Protein AF-A0A847M7N3-F1 (afdb_monomer_lite)

Radius of gyration: 21.48 Å; chains: 1; bounding box: 74×36×75 Å

Structure (mmCIF, N/CA/C/O backbone):
data_AF-A0A847M7N3-F1
#
_entry.id   AF-A0A847M7N3-F1
#
loop_
_atom_site.group_PDB
_atom_site.id
_atom_site.type_symbol
_atom_site.label_atom_id
_atom_site.label_alt_id
_atom_site.label_comp_id
_atom_site.label_asym_id
_atom_site.label_entity_id
_atom_site.label_seq_id
_atom_site.pdbx_PDB_ins_code
_atom_site.Cartn_x
_atom_site.Cartn_y
_atom_site.Cartn_z
_atom_site.occupancy
_atom_site.B_iso_or_equiv
_atom_site.auth_seq_id
_atom_site.auth_comp_id
_atom_site.auth_asym_id
_atom_site.auth_atom_id
_atom_site.pdbx_PDB_model_num
ATOM 1 N N . MET A 1 1 ? -48.901 10.930 47.851 1.00 34.31 1 MET A N 1
ATOM 2 C CA . MET A 1 1 ? -48.046 10.288 48.868 1.00 34.31 1 MET A CA 1
ATOM 3 C C . MET A 1 1 ? -47.056 9.412 48.116 1.00 34.31 1 MET A C 1
ATOM 5 O O . MET A 1 1 ? -47.512 8.445 47.533 1.00 34.31 1 MET A O 1
ATOM 9 N N . VAL A 1 2 ? -45.773 9.816 48.125 1.00 38.03 2 VAL A N 1
ATOM 10 C CA . VAL A 1 2 ? -44.546 9.022 47.849 1.00 38.03 2 VAL A CA 1
ATOM 11 C C . VAL A 1 2 ? -44.380 8.447 46.422 1.00 38.03 2 VAL A C 1
ATOM 13 O O . VAL A 1 2 ? -45.293 7.821 45.914 1.00 38.03 2 VAL A O 1
ATOM 16 N N . ASP A 1 3 ? -43.246 8.492 45.718 1.00 33.06 3 ASP A N 1
ATOM 17 C CA . ASP A 1 3 ? -42.001 9.283 45.706 1.00 33.06 3 ASP A CA 1
ATOM 18 C C . ASP A 1 3 ? -41.210 8.840 44.441 1.00 33.06 3 ASP A C 1
ATOM 20 O O . ASP A 1 3 ? -41.399 7.728 43.951 1.00 33.06 3 ASP A O 1
ATOM 24 N N . LYS A 1 4 ? -40.304 9.711 43.980 1.00 37.19 4 LYS A N 1
ATOM 25 C CA . LYS A 1 4 ? -39.029 9.455 43.271 1.00 37.19 4 LYS A CA 1
ATOM 26 C C . LYS A 1 4 ? -38.929 8.668 41.950 1.00 37.19 4 LYS A C 1
ATOM 28 O O . LYS A 1 4 ? -38.946 7.447 41.891 1.00 37.19 4 LYS A O 1
ATOM 33 N N . THR A 1 5 ? -38.565 9.438 40.919 1.00 44.78 5 THR A N 1
ATOM 34 C CA . THR A 1 5 ? -37.338 9.310 40.098 1.00 44.78 5 THR A CA 1
ATOM 35 C C . THR A 1 5 ? -36.685 7.926 39.947 1.00 44.78 5 THR A C 1
ATOM 37 O O . THR A 1 5 ? -36.026 7.438 40.863 1.00 44.78 5 THR A O 1
ATOM 40 N N . ALA A 1 6 ? -36.648 7.433 38.711 1.00 40.88 6 ALA A N 1
ATOM 41 C CA . ALA A 1 6 ? -35.512 6.665 38.208 1.00 40.88 6 ALA A CA 1
ATOM 42 C C . ALA A 1 6 ? -35.341 6.946 36.710 1.00 40.88 6 ALA A C 1
ATOM 44 O O . ALA A 1 6 ? -35.925 6.281 35.856 1.00 40.88 6 ALA A O 1
ATOM 45 N N . GLY A 1 7 ? -34.534 7.964 36.399 1.00 43.62 7 GLY A N 1
ATOM 46 C CA . GLY A 1 7 ? -33.863 8.018 35.109 1.00 43.62 7 GLY A CA 1
ATOM 47 C C . GLY A 1 7 ? -33.001 6.768 34.979 1.00 43.62 7 GLY A C 1
ATOM 48 O O . GLY A 1 7 ? -32.170 6.491 35.841 1.00 43.62 7 GLY A O 1
ATOM 49 N N . THR A 1 8 ? -33.220 5.992 33.925 1.00 38.50 8 THR A N 1
ATOM 50 C CA . THR A 1 8 ? -32.304 4.923 33.538 1.00 38.50 8 THR A CA 1
ATOM 51 C C . THR A 1 8 ? -31.574 5.391 32.294 1.00 38.50 8 THR A C 1
ATOM 53 O O . THR A 1 8 ? -32.075 5.342 31.178 1.00 38.50 8 THR A O 1
ATOM 56 N N . ASN A 1 9 ? -30.392 5.941 32.564 1.00 37.47 9 ASN A N 1
ATOM 57 C CA . ASN A 1 9 ? -29.335 6.281 31.626 1.00 37.47 9 ASN A CA 1
ATOM 58 C C . ASN A 1 9 ? -29.220 5.248 30.491 1.00 37.47 9 ASN A C 1
ATOM 60 O O . ASN A 1 9 ? -28.600 4.201 30.661 1.00 37.47 9 ASN A O 1
ATOM 64 N N . THR A 1 10 ? -29.752 5.565 29.312 1.00 37.84 10 THR A N 1
ATOM 65 C CA . THR A 1 10 ? -29.332 4.943 28.043 1.00 37.84 10 THR A CA 1
ATOM 66 C C . THR A 1 10 ? -28.094 5.618 27.444 1.00 37.84 10 THR A C 1
ATOM 68 O O . THR A 1 10 ? -27.644 5.224 26.373 1.00 37.84 10 THR A O 1
ATOM 71 N N . ASP A 1 11 ? -27.492 6.563 28.167 1.00 37.34 11 ASP A N 1
ATOM 72 C CA . ASP A 1 11 ? -26.175 7.129 27.890 1.00 37.34 11 ASP A CA 1
ATOM 73 C C . ASP A 1 11 ? -25.176 6.585 28.917 1.00 37.34 11 ASP A C 1
ATOM 75 O O . ASP A 1 11 ? -25.216 6.991 30.076 1.00 37.34 11 ASP A O 1
ATOM 79 N N . SER A 1 12 ? -24.314 5.634 28.531 1.00 36.91 12 SER A N 1
ATOM 80 C CA . SER A 1 12 ? -22.939 5.466 29.078 1.00 36.91 12 SER A CA 1
ATOM 81 C C . SER A 1 12 ? -22.272 4.115 28.799 1.00 36.91 12 SER A C 1
ATOM 83 O O . SER A 1 12 ? -21.083 3.994 29.063 1.00 36.91 12 SER A O 1
ATOM 85 N N . ASN A 1 13 ? -22.914 3.138 28.150 1.00 34.50 13 ASN A N 1
ATOM 86 C CA . ASN A 1 13 ? -22.189 1.944 27.671 1.00 34.50 13 ASN A CA 1
ATOM 87 C C . ASN A 1 13 ? -21.449 2.183 26.338 1.00 34.50 13 ASN A C 1
ATOM 89 O O . ASN A 1 13 ? -21.221 1.269 25.544 1.00 34.50 13 ASN A O 1
ATOM 93 N N . LEU A 1 14 ? -20.997 3.422 26.114 1.00 41.78 14 LEU A N 1
ATOM 94 C CA . LEU A 1 14 ? -19.726 3.655 25.444 1.00 41.78 14 LEU A CA 1
ATOM 95 C C . LEU A 1 14 ? -18.644 3.174 26.414 1.00 41.78 14 LEU A C 1
ATOM 97 O O . LEU A 1 14 ? -17.959 3.981 27.035 1.00 41.78 14 LEU A O 1
ATOM 101 N N . GLU A 1 15 ? -18.481 1.854 26.541 1.00 40.44 15 GLU A N 1
ATOM 102 C CA . GLU A 1 15 ? -17.188 1.313 26.932 1.00 40.44 15 GLU A CA 1
ATOM 103 C C . GLU A 1 15 ? -16.202 1.829 25.881 1.00 40.44 15 GLU A C 1
ATOM 105 O O . GLU A 1 15 ? -16.046 1.288 24.777 1.00 40.44 15 GLU A O 1
ATOM 110 N N . SER A 1 16 ? -15.585 2.965 26.198 1.00 42.28 16 SER A N 1
ATOM 111 C CA . SER A 1 16 ? -14.316 3.355 25.642 1.00 42.28 16 SER A CA 1
ATOM 112 C C . SER A 1 16 ? -13.402 2.191 25.982 1.00 42.28 16 SER A C 1
ATOM 114 O O . SER A 1 16 ? -12.940 2.032 27.106 1.00 42.28 16 SER A O 1
ATOM 116 N N . VAL A 1 17 ? -13.222 1.285 25.022 1.00 51.31 17 VAL A N 1
ATOM 117 C CA . VAL A 1 17 ? -12.155 0.296 25.099 1.00 51.31 17 VAL A CA 1
ATOM 118 C C . VAL A 1 17 ? -10.890 1.130 25.247 1.00 51.31 17 VAL A C 1
ATOM 120 O O . VAL A 1 17 ? -10.447 1.765 24.288 1.00 51.31 17 VAL A O 1
ATOM 123 N N . VAL A 1 18 ? -10.399 1.235 26.482 1.00 51.09 18 VAL A N 1
ATOM 124 C CA . VAL A 1 18 ? -9.189 1.969 26.817 1.00 51.09 18 VAL A CA 1
ATOM 125 C C . VAL A 1 18 ? -8.095 1.303 26.005 1.00 51.09 18 VAL A C 1
ATOM 127 O O . VAL A 1 18 ? -7.754 0.145 26.251 1.00 51.09 18 VAL A O 1
ATOM 130 N N . ARG A 1 19 ? -7.594 2.002 24.980 1.00 58.22 19 ARG A N 1
ATOM 131 C CA . ARG A 1 19 ? -6.429 1.530 24.239 1.00 58.22 19 ARG A CA 1
ATOM 132 C C . ARG A 1 19 ? -5.304 1.399 25.246 1.00 58.22 19 ARG A C 1
ATOM 134 O O . ARG A 1 19 ? -4.863 2.387 25.830 1.00 58.22 19 ARG A O 1
ATOM 141 N N . THR A 1 20 ? -4.852 0.176 25.461 1.00 67.12 20 THR A N 1
ATOM 142 C CA . THR A 1 20 ? -3.638 -0.057 26.225 1.00 67.12 20 THR A CA 1
ATOM 143 C C . THR A 1 20 ? -2.461 0.621 25.508 1.00 67.12 20 THR A C 1
ATOM 145 O O . THR A 1 20 ? -2.460 0.749 24.275 1.00 67.12 20 THR A O 1
ATOM 148 N N . PRO A 1 21 ? -1.422 1.053 26.238 1.00 70.62 21 PRO A N 1
ATOM 149 C CA . PRO A 1 21 ? -0.211 1.592 25.617 1.00 70.62 21 PRO A CA 1
ATOM 150 C C . PRO A 1 21 ? 0.394 0.610 24.598 1.00 70.62 21 PRO A C 1
ATOM 152 O O . PRO A 1 21 ? 0.902 1.027 23.559 1.00 70.62 21 PRO A O 1
ATOM 155 N N . THR A 1 22 ? 0.237 -0.698 24.828 1.00 78.38 22 THR A N 1
ATOM 156 C CA . THR A 1 22 ? 0.664 -1.763 23.913 1.00 78.38 22 THR A CA 1
ATOM 157 C C . THR A 1 22 ? -0.112 -1.764 22.593 1.00 78.38 22 THR A C 1
ATOM 159 O O . THR A 1 22 ? 0.502 -1.742 21.532 1.00 78.38 22 THR A O 1
ATOM 162 N N . THR A 1 23 ? -1.447 -1.707 22.609 1.00 76.88 23 THR A N 1
ATOM 163 C CA . THR A 1 23 ? -2.256 -1.680 21.368 1.00 76.88 23 THR A CA 1
ATOM 164 C C . THR A 1 23 ? -2.028 -0.412 20.545 1.00 76.88 23 THR A C 1
ATOM 166 O O . THR A 1 23 ? -2.077 -0.452 19.316 1.00 76.88 23 THR A O 1
ATOM 169 N N . THR A 1 24 ? -1.714 0.704 21.204 1.00 80.56 24 THR A N 1
ATOM 170 C CA . THR A 1 24 ? -1.348 1.958 20.529 1.00 80.56 24 THR A CA 1
ATOM 171 C C . THR A 1 24 ? 0.009 1.846 19.838 1.00 80.56 24 THR A C 1
ATOM 173 O O . THR A 1 24 ? 0.122 2.213 18.671 1.00 80.56 24 THR A O 1
ATOM 176 N N . LEU A 1 25 ? 1.016 1.280 20.511 1.00 83.31 25 LEU A N 1
ATOM 177 C CA . LEU A 1 25 ? 2.334 1.033 19.922 1.00 83.31 25 LEU A CA 1
ATOM 178 C C . LEU A 1 25 ? 2.247 0.119 18.689 1.00 83.31 25 LEU A C 1
ATOM 180 O O . LEU A 1 25 ? 2.870 0.386 17.666 1.00 83.31 25 LEU A O 1
ATOM 184 N N . LEU A 1 26 ? 1.429 -0.931 18.759 1.00 85.50 26 LEU A N 1
ATOM 185 C CA . LEU A 1 26 ? 1.237 -1.875 17.655 1.00 85.50 26 LEU A CA 1
ATOM 186 C C . LEU A 1 26 ? 0.499 -1.241 16.464 1.00 85.50 26 LEU A C 1
ATOM 188 O O . LEU A 1 26 ? 0.849 -1.497 15.312 1.00 85.50 26 LEU A O 1
ATOM 192 N N . ALA A 1 27 ? -0.466 -0.354 16.725 1.00 85.06 27 ALA A N 1
ATOM 193 C CA . ALA A 1 27 ? -1.102 0.448 15.682 1.00 85.06 27 ALA A CA 1
ATOM 194 C C . ALA A 1 27 ? -0.108 1.413 15.012 1.00 85.06 27 ALA A C 1
ATOM 196 O O . ALA A 1 27 ? -0.131 1.569 13.793 1.00 85.06 27 ALA A O 1
ATOM 197 N N . ILE A 1 28 ? 0.792 2.027 15.790 1.00 88.69 28 ILE A N 1
ATOM 198 C CA . ILE A 1 28 ? 1.873 2.866 15.254 1.00 88.69 28 ILE A CA 1
ATOM 199 C C . ILE A 1 28 ? 2.789 2.034 14.357 1.00 88.69 28 ILE A C 1
ATOM 201 O O . ILE A 1 28 ? 3.093 2.468 13.251 1.00 88.69 28 ILE A O 1
ATOM 205 N N . LEU A 1 29 ? 3.175 0.827 14.784 1.00 89.94 29 LEU A N 1
ATOM 206 C CA . LEU A 1 29 ? 4.010 -0.066 13.979 1.00 89.94 29 LEU A CA 1
ATOM 207 C C . LEU A 1 29 ? 3.352 -0.387 12.630 1.00 89.94 29 LEU A C 1
ATOM 209 O O . LEU A 1 29 ? 3.992 -0.273 11.588 1.00 89.94 29 LEU A O 1
ATOM 213 N N . PHE A 1 30 ? 2.051 -0.693 12.637 1.00 91.88 30 PHE A N 1
ATOM 214 C CA . PHE A 1 30 ? 1.280 -0.879 11.409 1.00 91.88 30 PHE A CA 1
ATOM 215 C C . PHE A 1 30 ? 1.326 0.357 10.497 1.00 91.88 30 PHE A C 1
ATOM 217 O O . PHE A 1 30 ? 1.625 0.241 9.308 1.00 91.88 30 PHE A O 1
ATOM 224 N N . HIS A 1 31 ? 1.082 1.547 11.051 1.00 93.62 31 HIS A N 1
ATOM 225 C CA . HIS A 1 31 ? 1.121 2.795 10.292 1.00 93.62 31 HIS A CA 1
ATOM 226 C C . HIS A 1 31 ? 2.504 3.104 9.718 1.00 93.62 31 HIS A C 1
ATOM 228 O O . HIS A 1 31 ? 2.588 3.530 8.571 1.00 93.62 31 HIS A O 1
ATOM 234 N N . LEU A 1 32 ? 3.578 2.860 10.471 1.00 93.12 32 LEU A N 1
ATOM 235 C CA . LEU A 1 32 ? 4.948 3.037 9.987 1.00 93.12 32 LEU A CA 1
ATOM 236 C C . LEU A 1 32 ? 5.234 2.136 8.783 1.00 93.12 32 LEU A C 1
ATOM 238 O O . LEU A 1 32 ? 5.777 2.606 7.785 1.00 93.12 32 LEU A O 1
ATOM 242 N N . GLY A 1 33 ? 4.809 0.873 8.844 1.00 91.69 33 GLY A N 1
ATOM 243 C CA . GLY A 1 33 ? 4.947 -0.053 7.723 1.00 91.69 33 GLY A CA 1
ATOM 244 C C . GLY A 1 33 ? 4.196 0.413 6.471 1.00 91.69 33 GLY A C 1
ATOM 245 O O . GLY A 1 33 ? 4.755 0.452 5.376 1.00 91.69 33 GLY A O 1
ATOM 246 N N . MET A 1 34 ? 2.949 0.859 6.632 1.00 94.38 34 MET A N 1
ATOM 247 C CA . MET A 1 34 ? 2.144 1.370 5.518 1.00 94.38 34 MET A CA 1
ATOM 248 C C . MET A 1 34 ? 2.669 2.694 4.946 1.00 94.38 34 MET A C 1
ATOM 250 O O . MET A 1 34 ? 2.622 2.902 3.734 1.00 94.38 34 MET A O 1
ATOM 254 N N . LEU A 1 35 ? 3.193 3.585 5.792 1.00 93.44 35 LEU A N 1
ATOM 255 C CA . LEU A 1 35 ? 3.826 4.827 5.351 1.00 93.44 35 LEU A CA 1
ATOM 256 C C . LEU A 1 35 ? 5.108 4.558 4.564 1.00 93.44 35 LEU A C 1
ATOM 258 O O . LEU A 1 35 ? 5.348 5.251 3.582 1.00 93.44 35 LEU A O 1
ATOM 262 N N . ALA A 1 36 ? 5.891 3.538 4.930 1.00 90.50 36 ALA A N 1
ATOM 263 C CA . ALA A 1 36 ? 7.056 3.126 4.150 1.00 90.50 36 ALA A CA 1
ATOM 264 C C . ALA A 1 36 ? 6.661 2.658 2.738 1.00 90.50 36 ALA A C 1
ATOM 266 O O . ALA A 1 36 ? 7.323 3.026 1.771 1.00 90.50 36 ALA A O 1
ATOM 267 N N . ILE A 1 37 ? 5.543 1.931 2.598 1.00 90.88 37 ILE A N 1
ATOM 268 C CA . ILE A 1 37 ? 4.995 1.544 1.286 1.00 90.88 37 ILE A CA 1
ATOM 269 C C . ILE A 1 37 ? 4.592 2.782 0.476 1.00 90.88 37 ILE A C 1
ATOM 271 O O . ILE A 1 37 ? 4.975 2.902 -0.686 1.00 90.88 37 ILE A O 1
ATOM 275 N N . VAL A 1 38 ? 3.845 3.711 1.081 1.00 91.75 38 VAL A N 1
ATOM 276 C CA . VAL A 1 38 ? 3.414 4.951 0.411 1.00 91.75 38 VAL A CA 1
ATOM 277 C C . VAL A 1 38 ? 4.604 5.798 -0.013 1.00 91.75 38 VAL A C 1
ATOM 279 O O . VAL A 1 38 ? 4.644 6.269 -1.145 1.00 91.75 38 VAL A O 1
ATOM 282 N N . PHE A 1 39 ? 5.572 5.977 0.881 1.00 89.38 39 PHE A N 1
ATOM 283 C CA . PHE A 1 39 ? 6.777 6.742 0.605 1.00 89.38 39 PHE A CA 1
ATOM 284 C C . PHE A 1 39 ? 7.584 6.106 -0.525 1.00 89.38 39 PHE A C 1
ATOM 286 O O . PHE A 1 39 ? 7.965 6.803 -1.460 1.00 89.38 39 PHE A O 1
ATOM 293 N N . SER A 1 40 ? 7.777 4.784 -0.480 1.00 87.25 40 SER A N 1
ATOM 294 C CA . SER A 1 40 ? 8.452 4.053 -1.549 1.00 87.25 40 SER A CA 1
ATOM 295 C C . SER A 1 40 ? 7.735 4.263 -2.881 1.00 87.25 40 SER A C 1
ATOM 297 O O . SER A 1 40 ? 8.369 4.695 -3.831 1.00 87.25 40 SER A O 1
ATOM 299 N N . GLY A 1 41 ? 6.419 4.044 -2.950 1.00 84.75 41 GLY A N 1
ATOM 300 C CA . GLY A 1 41 ? 5.664 4.196 -4.197 1.00 84.75 41 GLY A CA 1
ATOM 301 C C . GLY A 1 41 ? 5.619 5.629 -4.733 1.00 84.75 41 GLY A C 1
ATOM 302 O O . GLY A 1 41 ? 5.661 5.832 -5.943 1.00 84.75 41 GLY A O 1
ATOM 303 N N . ALA A 1 42 ? 5.571 6.632 -3.852 1.00 86.38 42 ALA A N 1
ATOM 304 C CA . ALA A 1 42 ? 5.569 8.036 -4.254 1.00 86.38 42 ALA A CA 1
ATOM 305 C C . ALA A 1 42 ? 6.937 8.530 -4.743 1.00 86.38 42 ALA A C 1
ATOM 307 O O . ALA A 1 42 ? 6.983 9.444 -5.561 1.00 86.38 42 ALA A O 1
ATOM 308 N N . TYR A 1 43 ? 8.026 7.944 -4.243 1.00 83.69 43 TYR A N 1
ATOM 309 C CA . TYR A 1 43 ? 9.394 8.319 -4.599 1.00 83.69 43 TYR A CA 1
ATOM 310 C C . TYR A 1 43 ? 9.942 7.540 -5.805 1.00 83.69 43 TYR A C 1
ATOM 312 O O . TYR A 1 43 ? 10.871 7.996 -6.465 1.00 83.69 43 TYR A O 1
ATOM 320 N N . THR A 1 44 ? 9.390 6.362 -6.108 1.00 81.88 44 THR A N 1
ATOM 321 C CA . THR A 1 44 ? 9.820 5.566 -7.261 1.00 81.88 44 THR A CA 1
ATOM 322 C C . THR A 1 44 ? 9.307 6.169 -8.574 1.00 81.88 44 THR A C 1
ATOM 324 O O . THR A 1 44 ? 8.098 6.212 -8.835 1.00 81.88 44 THR A O 1
ATOM 327 N N . VAL A 1 45 ? 10.243 6.540 -9.451 1.00 78.94 45 VAL A N 1
ATOM 328 C CA . VAL A 1 45 ? 9.953 6.856 -10.856 1.00 78.94 45 VAL A CA 1
ATOM 329 C C . VAL A 1 45 ? 9.636 5.562 -11.602 1.00 78.94 45 VAL A C 1
ATOM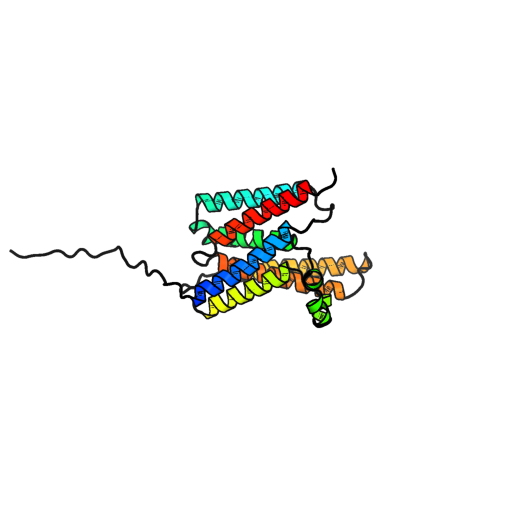 331 O O . VAL A 1 45 ? 10.440 4.632 -11.646 1.00 78.94 45 VAL A O 1
ATOM 334 N N . GLN A 1 46 ? 8.447 5.501 -12.184 1.00 78.88 46 GLN A N 1
ATOM 335 C CA . GLN A 1 46 ? 7.977 4.366 -12.959 1.00 78.88 46 GLN A CA 1
ATOM 336 C C . GLN A 1 46 ? 8.544 4.399 -14.382 1.00 78.88 46 GLN A C 1
ATOM 338 O O . GLN A 1 46 ? 8.778 5.477 -14.936 1.00 78.88 46 GLN A O 1
ATOM 343 N N . PRO A 1 47 ? 8.728 3.230 -15.017 1.00 68.25 47 PRO A N 1
ATOM 344 C CA . PRO A 1 47 ? 9.176 3.177 -16.399 1.00 68.25 47 PRO A CA 1
ATOM 345 C C . PRO A 1 47 ? 8.189 3.893 -17.345 1.00 68.25 47 PRO A C 1
ATOM 347 O O . PRO A 1 47 ? 6.974 3.846 -17.129 1.00 68.25 47 PRO A O 1
ATOM 350 N N . PRO A 1 48 ? 8.680 4.506 -18.441 1.00 63.22 48 PRO A N 1
ATOM 351 C CA . PRO A 1 48 ? 7.876 5.325 -19.360 1.00 63.22 48 PRO A CA 1
ATOM 352 C C . PRO A 1 48 ? 6.802 4.542 -20.135 1.00 63.22 48 PRO A C 1
ATOM 354 O O . PRO A 1 48 ? 5.991 5.128 -20.846 1.00 63.22 48 PRO A O 1
ATOM 357 N N . THR A 1 49 ? 6.769 3.214 -20.000 1.00 68.00 49 THR A N 1
ATOM 358 C CA . THR A 1 49 ? 5.701 2.355 -20.528 1.00 68.00 49 THR A CA 1
ATOM 359 C C . THR A 1 49 ? 4.347 2.622 -19.867 1.00 68.00 49 THR A C 1
ATOM 361 O O . THR A 1 49 ? 3.307 2.366 -20.477 1.00 68.00 49 THR A O 1
ATOM 364 N N . TYR A 1 50 ? 4.330 3.172 -18.649 1.00 70.06 50 TYR A N 1
ATOM 365 C CA . TYR A 1 50 ? 3.108 3.648 -18.011 1.00 70.06 50 TYR A CA 1
ATOM 366 C C . TYR A 1 50 ? 2.698 5.008 -18.589 1.00 70.06 50 TYR A C 1
ATOM 368 O O . TYR A 1 50 ? 3.305 6.037 -18.312 1.00 70.06 50 TYR A O 1
ATOM 376 N N . GLY A 1 51 ? 1.634 5.025 -19.394 1.00 75.62 51 GLY A N 1
ATOM 377 C CA . GLY A 1 51 ? 1.121 6.264 -19.984 1.00 75.62 51 GLY A CA 1
ATOM 378 C C . GLY A 1 51 ? 0.428 7.184 -18.970 1.00 75.62 51 GLY A C 1
ATOM 379 O O . GLY A 1 51 ? -0.130 6.731 -17.972 1.00 75.62 51 GLY A O 1
ATOM 380 N N . THR A 1 52 ? 0.341 8.482 -19.280 1.00 82.44 52 THR A N 1
ATOM 381 C CA . THR A 1 52 ? -0.301 9.525 -18.445 1.00 82.44 52 THR A CA 1
ATOM 382 C C . THR A 1 52 ? -1.723 9.167 -17.997 1.00 82.44 52 THR A C 1
ATOM 384 O O . THR A 1 52 ? -2.151 9.527 -16.902 1.00 82.44 52 THR A O 1
ATOM 387 N N . ARG A 1 53 ? -2.462 8.410 -18.823 1.00 84.31 53 ARG A N 1
ATOM 388 C CA . ARG A 1 53 ? -3.810 7.918 -18.494 1.00 84.31 53 ARG A CA 1
ATOM 389 C C . ARG A 1 53 ? -3.825 7.032 -17.247 1.00 84.31 53 ARG A C 1
ATOM 391 O O . ARG A 1 53 ? -4.754 7.142 -16.456 1.00 84.31 53 ARG A O 1
ATOM 398 N N . TYR A 1 54 ? -2.815 6.182 -17.061 1.00 85.44 54 TYR A N 1
ATOM 399 C CA . TYR A 1 54 ? -2.706 5.323 -15.882 1.00 85.44 54 TYR A CA 1
ATOM 400 C C . TYR A 1 54 ? -2.593 6.167 -14.609 1.00 85.44 54 TYR A C 1
ATOM 402 O O . TYR A 1 54 ? -3.392 6.001 -13.690 1.00 85.44 54 TYR A O 1
ATOM 410 N N . PHE A 1 55 ? -1.686 7.148 -14.600 1.00 87.31 55 PHE A N 1
ATOM 411 C CA . PHE A 1 55 ? -1.487 8.028 -13.447 1.00 87.31 55 PHE A CA 1
ATOM 412 C C . PHE A 1 55 ? -2.698 8.921 -13.157 1.00 87.31 55 PHE A C 1
ATOM 414 O O . PHE A 1 55 ? -3.065 9.111 -11.995 1.00 87.31 55 PHE A O 1
ATOM 421 N N . ALA A 1 56 ? -3.383 9.404 -14.197 1.00 86.69 56 ALA A N 1
ATOM 422 C CA . ALA A 1 56 ? -4.633 10.142 -14.040 1.00 86.69 56 ALA A CA 1
ATOM 423 C C . ALA A 1 56 ? -5.725 9.286 -13.371 1.00 86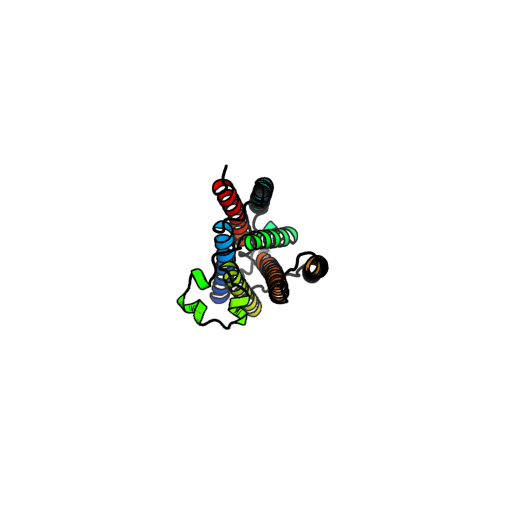.69 56 ALA A C 1
ATOM 425 O O . ALA A 1 56 ? -6.420 9.769 -12.478 1.00 86.69 56 ALA A O 1
ATOM 426 N N . LEU A 1 57 ? -5.849 8.007 -13.747 1.00 88.12 57 LEU A N 1
ATOM 427 C CA . LEU A 1 57 ? -6.798 7.080 -13.123 1.00 88.12 57 LEU A CA 1
ATOM 428 C C . LEU A 1 57 ? -6.429 6.768 -11.668 1.00 88.12 57 LEU A C 1
ATOM 430 O O . LEU A 1 57 ? -7.315 6.750 -10.813 1.00 88.12 57 LEU A O 1
ATOM 434 N N . THR A 1 58 ? -5.144 6.575 -11.353 1.00 90.00 58 THR A N 1
ATOM 435 C CA . THR A 1 58 ? -4.710 6.350 -9.964 1.00 90.00 58 THR A CA 1
ATOM 436 C C . THR A 1 58 ? -4.938 7.580 -9.087 1.00 90.00 58 THR A C 1
ATOM 438 O O . THR A 1 58 ? -5.396 7.444 -7.952 1.00 90.00 58 THR A O 1
ATOM 441 N N . ALA A 1 59 ? -4.701 8.786 -9.618 1.00 91.19 59 ALA A N 1
ATOM 442 C CA . ALA A 1 59 ? -5.002 10.035 -8.922 1.00 91.19 59 ALA A CA 1
ATOM 443 C C . ALA A 1 59 ? -6.512 10.209 -8.706 1.00 91.19 59 ALA A C 1
ATOM 445 O O . ALA A 1 59 ? -6.940 10.531 -7.598 1.00 91.19 59 ALA A O 1
ATOM 446 N N . ALA A 1 60 ? -7.328 9.944 -9.733 1.00 92.00 60 ALA A N 1
ATOM 447 C CA . ALA A 1 60 ? -8.784 10.016 -9.644 1.00 92.00 60 ALA A CA 1
ATOM 448 C C . ALA A 1 60 ? -9.347 9.035 -8.604 1.00 92.00 60 ALA A C 1
ATOM 450 O O . ALA A 1 60 ? -10.233 9.408 -7.836 1.00 92.00 60 ALA A O 1
ATOM 451 N N . LEU A 1 61 ? -8.801 7.815 -8.526 1.00 92.19 61 LEU A N 1
ATOM 452 C CA . LEU A 1 61 ? -9.154 6.852 -7.483 1.00 92.19 61 LEU A CA 1
ATOM 453 C C . LEU A 1 61 ? -8.815 7.391 -6.087 1.00 92.19 61 LEU A C 1
ATOM 455 O O . LEU A 1 61 ? -9.672 7.352 -5.205 1.00 92.19 61 LEU A O 1
ATOM 459 N N . GLY A 1 62 ? -7.606 7.933 -5.895 1.00 92.00 62 GLY A N 1
ATOM 460 C CA . GLY A 1 62 ? -7.200 8.550 -4.629 1.00 92.00 62 GLY A CA 1
ATOM 461 C C . GLY A 1 62 ? -8.143 9.681 -4.205 1.00 92.00 62 GLY A C 1
ATOM 462 O O . GLY A 1 62 ? -8.640 9.686 -3.081 1.00 92.00 62 GLY A O 1
ATOM 463 N N . VAL A 1 63 ? -8.484 10.589 -5.124 1.00 94.69 63 VAL A N 1
ATOM 464 C CA . VAL A 1 63 ? -9.445 11.677 -4.867 1.00 94.69 63 VAL A CA 1
ATOM 465 C C . VAL A 1 63 ? -10.827 11.127 -4.513 1.00 94.69 63 VAL A C 1
ATOM 467 O O . VAL A 1 63 ? -11.412 11.547 -3.517 1.00 94.69 63 VAL A O 1
ATOM 470 N N . ALA A 1 64 ? -11.349 10.174 -5.288 1.00 93.00 64 ALA A N 1
ATOM 471 C CA . ALA A 1 64 ? -12.674 9.604 -5.059 1.00 93.00 64 ALA A CA 1
ATOM 472 C C . ALA A 1 64 ? -12.778 8.943 -3.678 1.00 93.00 64 ALA A C 1
ATOM 474 O O . ALA A 1 64 ? -13.732 9.190 -2.938 1.00 93.00 64 ALA A O 1
ATOM 475 N N . VAL A 1 65 ? -11.780 8.143 -3.295 1.00 92.69 65 VAL A N 1
ATOM 476 C CA . VAL A 1 65 ? -11.765 7.468 -1.994 1.00 92.69 65 VAL A CA 1
ATOM 477 C C . VAL A 1 65 ? -11.573 8.463 -0.846 1.00 92.69 65 VAL A C 1
ATOM 479 O O . VAL A 1 65 ? -12.221 8.313 0.192 1.00 92.69 65 VAL A O 1
ATOM 482 N N . LEU A 1 66 ? -10.772 9.517 -1.031 1.00 94.12 66 LEU A N 1
ATOM 483 C CA . LEU A 1 66 ? -10.629 10.588 -0.044 1.00 94.12 66 LEU A CA 1
ATOM 484 C C . LEU A 1 66 ? -11.943 11.353 0.160 1.00 94.12 66 LEU A C 1
ATOM 486 O O . LEU A 1 66 ? -12.326 11.610 1.298 1.00 94.12 66 LEU A O 1
ATOM 490 N N . VAL A 1 67 ? -12.673 11.668 -0.914 1.00 92.88 67 VAL A N 1
ATOM 491 C CA . VAL A 1 67 ? -13.997 12.307 -0.831 1.00 92.88 67 VAL A CA 1
ATOM 492 C C . VAL A 1 67 ? -14.986 11.405 -0.096 1.00 92.88 67 VAL A C 1
ATOM 494 O O . VAL A 1 67 ? -15.662 11.865 0.822 1.00 92.88 67 VAL A O 1
ATOM 497 N N . LEU A 1 68 ? -15.035 10.111 -0.432 1.00 90.69 68 LEU A N 1
ATOM 498 C CA . LEU A 1 68 ? -15.880 9.145 0.278 1.00 90.69 68 LEU A CA 1
ATOM 499 C C . LEU A 1 68 ? -15.523 9.077 1.766 1.00 90.69 68 LEU A C 1
ATOM 501 O O . LEU A 1 68 ? -16.415 9.089 2.614 1.00 90.69 68 LEU A O 1
ATOM 505 N N . LEU A 1 69 ? -14.231 9.075 2.096 1.00 91.06 69 LEU A N 1
ATOM 506 C CA . LEU A 1 69 ? -13.769 9.128 3.475 1.00 91.06 69 LEU A CA 1
ATOM 507 C C . LEU A 1 69 ? -14.175 10.435 4.171 1.00 91.06 69 LEU A C 1
ATOM 509 O O . LEU A 1 69 ? -14.553 10.393 5.332 1.00 91.06 69 LEU A O 1
ATOM 513 N N . LEU A 1 70 ? -14.127 11.590 3.509 1.00 92.06 70 LEU A N 1
ATOM 514 C CA . LEU A 1 70 ? -14.524 12.869 4.111 1.00 92.06 70 LEU A CA 1
ATOM 515 C C . LEU A 1 70 ? -16.037 12.946 4.366 1.00 92.06 70 LEU A C 1
ATOM 517 O O . LEU A 1 70 ? -16.457 13.427 5.421 1.00 92.06 70 LEU A O 1
ATOM 521 N N . VAL A 1 71 ? -16.846 12.431 3.435 1.00 92.38 71 VAL A N 1
ATOM 522 C CA . VAL A 1 71 ? -18.316 12.422 3.520 1.00 92.38 71 VAL A CA 1
ATOM 523 C C . VAL A 1 71 ? -18.800 11.449 4.594 1.00 92.38 71 VAL A C 1
ATOM 525 O O . VAL A 1 71 ? -19.580 11.815 5.469 1.00 92.38 71 VAL A O 1
ATOM 528 N N . TYR A 1 72 ? -18.315 10.210 4.554 1.00 85.94 72 TYR A N 1
ATOM 529 C CA . TYR A 1 72 ? -18.803 9.120 5.402 1.00 85.94 72 TYR A CA 1
ATOM 530 C C . TYR A 1 72 ? -17.907 8.841 6.619 1.00 85.94 72 TYR A C 1
ATOM 532 O O . TYR A 1 72 ? -18.229 7.992 7.454 1.00 85.94 72 TYR A O 1
ATOM 540 N N . ARG A 1 73 ? -16.788 9.562 6.746 1.00 85.75 73 ARG A N 1
ATOM 541 C CA . ARG A 1 73 ? -15.849 9.530 7.877 1.00 85.75 73 ARG A CA 1
ATOM 542 C C . ARG A 1 73 ? -15.416 8.106 8.238 1.00 85.75 73 ARG A C 1
ATOM 544 O O . ARG A 1 73 ? -15.157 7.259 7.383 1.00 85.75 73 ARG A O 1
ATOM 551 N N . THR A 1 74 ? -15.306 7.834 9.532 1.00 78.94 74 THR A N 1
ATOM 552 C CA . THR A 1 74 ? -14.870 6.547 10.077 1.00 78.94 74 THR A CA 1
ATOM 553 C C . THR A 1 74 ? -15.806 5.397 9.706 1.00 78.94 74 THR A C 1
ATOM 555 O O . THR A 1 74 ? -15.342 4.261 9.614 1.00 78.94 74 THR A O 1
ATOM 558 N N . SER A 1 75 ? -17.083 5.674 9.422 1.00 81.00 75 SER A N 1
ATOM 559 C CA . SER A 1 75 ? -18.058 4.667 8.992 1.00 81.00 75 SER A CA 1
ATOM 560 C C . SER A 1 75 ? -17.712 4.074 7.628 1.00 81.00 75 SER A C 1
ATOM 562 O O . SER A 1 75 ? -17.892 2.876 7.425 1.00 81.00 75 SER A O 1
ATOM 564 N N . PHE A 1 76 ? -17.152 4.870 6.710 1.00 83.56 76 PHE A N 1
ATOM 565 C CA . PHE A 1 76 ? -16.676 4.343 5.431 1.00 83.56 76 PHE A CA 1
ATOM 566 C C . PHE A 1 76 ? -15.495 3.405 5.621 1.00 83.56 76 PHE A C 1
ATOM 568 O O . PHE A 1 76 ? -15.541 2.283 5.129 1.00 83.56 76 PHE A O 1
ATOM 575 N N . ALA A 1 77 ? -14.485 3.807 6.393 1.00 78.50 77 ALA A N 1
ATOM 576 C CA . ALA A 1 77 ? -13.325 2.957 6.650 1.00 78.50 77 ALA A CA 1
ATOM 577 C C . ALA A 1 77 ? -13.698 1.632 7.342 1.00 78.50 77 ALA A C 1
ATOM 579 O O . ALA A 1 77 ? -13.121 0.598 7.025 1.00 78.50 77 ALA A O 1
ATOM 580 N N . ALA A 1 78 ? -14.695 1.649 8.232 1.00 79.56 78 ALA A N 1
ATOM 581 C CA . ALA A 1 78 ? -15.207 0.445 8.885 1.00 79.56 78 ALA A CA 1
ATOM 582 C C . ALA A 1 78 ? -16.073 -0.436 7.961 1.00 79.56 78 ALA A C 1
ATOM 584 O O . ALA A 1 78 ? -16.226 -1.633 8.214 1.00 79.56 78 ALA A O 1
ATOM 585 N N . SER A 1 79 ? -16.643 0.136 6.897 1.00 83.06 79 SER A N 1
ATOM 586 C CA . SER A 1 79 ? -17.493 -0.588 5.954 1.00 83.06 79 SER A CA 1
ATOM 587 C C . SER A 1 79 ? -16.700 -1.596 5.123 1.00 83.06 79 SER A C 1
ATOM 589 O O . SER A 1 79 ? -15.526 -1.407 4.809 1.00 83.06 79 SER A O 1
ATOM 591 N N . THR A 1 80 ? -17.378 -2.653 4.689 1.00 82.88 80 THR A N 1
ATOM 592 C CA . THR A 1 80 ? -16.844 -3.657 3.763 1.00 82.88 80 THR A CA 1
ATOM 593 C C . THR A 1 80 ? -16.216 -3.035 2.512 1.00 82.88 80 THR A C 1
ATOM 595 O O . THR A 1 80 ? -15.093 -3.377 2.142 1.00 82.88 80 THR A O 1
ATOM 598 N N . THR A 1 81 ? -16.921 -2.087 1.892 1.00 84.62 81 THR A N 1
ATOM 599 C CA . THR A 1 81 ? -16.477 -1.400 0.676 1.00 84.62 81 THR A CA 1
ATOM 600 C C . THR A 1 81 ? -15.256 -0.530 0.939 1.00 84.62 81 THR A C 1
ATOM 602 O O . THR A 1 81 ? -14.294 -0.592 0.180 1.00 84.62 81 THR A O 1
ATOM 605 N N . GLY A 1 82 ? -15.254 0.239 2.031 1.00 86.25 82 GLY A N 1
ATOM 606 C CA . GLY A 1 82 ? -14.107 1.070 2.384 1.00 86.25 82 GLY A CA 1
ATOM 607 C C . GLY A 1 82 ? -12.864 0.234 2.657 1.00 86.25 82 GLY A C 1
ATOM 608 O O . GLY A 1 82 ? -11.817 0.534 2.105 1.00 86.25 82 GLY A O 1
ATOM 609 N N . ARG A 1 83 ? -12.983 -0.880 3.390 1.00 87.06 83 ARG A N 1
ATOM 610 C CA . ARG A 1 83 ? -11.864 -1.812 3.630 1.00 87.06 83 ARG A CA 1
ATOM 611 C C . ARG A 1 83 ? -11.298 -2.389 2.333 1.00 87.06 83 ARG A C 1
ATOM 613 O O . ARG A 1 83 ? -10.080 -2.477 2.190 1.00 87.06 83 ARG A O 1
ATOM 620 N N . ALA A 1 84 ? -12.166 -2.767 1.394 1.00 85.56 84 ALA A N 1
ATOM 621 C CA . ALA A 1 84 ? -11.753 -3.273 0.088 1.00 85.56 84 ALA A CA 1
ATOM 622 C C . ALA A 1 84 ? -11.040 -2.193 -0.742 1.00 85.56 84 ALA A C 1
ATOM 624 O O . ALA A 1 84 ? -9.980 -2.461 -1.302 1.00 85.56 84 ALA A O 1
ATOM 625 N N . LEU A 1 85 ? -11.569 -0.965 -0.767 1.00 89.81 85 LEU A N 1
ATOM 626 C CA . LEU A 1 85 ? -10.949 0.163 -1.466 1.00 89.81 85 LEU A CA 1
ATOM 627 C C . LEU A 1 85 ? -9.609 0.560 -0.834 1.00 89.81 85 LEU A C 1
ATOM 629 O O . LEU A 1 85 ? -8.649 0.796 -1.559 1.00 89.81 85 LEU A O 1
ATOM 633 N N . THR A 1 86 ? -9.492 0.558 0.495 1.00 91.19 86 THR A N 1
ATOM 634 C CA . THR A 1 86 ? -8.220 0.796 1.193 1.00 91.19 86 THR A CA 1
ATOM 635 C C . THR A 1 86 ? -7.180 -0.264 0.841 1.00 91.19 86 THR A C 1
ATOM 637 O O . THR A 1 86 ? -6.030 0.075 0.573 1.00 91.19 86 THR A O 1
ATOM 640 N N . ALA A 1 87 ? -7.576 -1.537 0.787 1.00 90.12 87 ALA A N 1
ATOM 641 C CA . ALA A 1 87 ? -6.689 -2.624 0.382 1.00 90.12 87 ALA A CA 1
ATOM 642 C C . ALA A 1 87 ? -6.268 -2.512 -1.093 1.00 90.12 87 ALA A C 1
ATOM 644 O O . ALA A 1 87 ? -5.097 -2.707 -1.407 1.00 90.12 87 ALA A O 1
ATOM 645 N N . LEU A 1 88 ? -7.188 -2.127 -1.982 1.00 89.69 88 LEU A N 1
ATOM 646 C CA . LEU A 1 88 ? -6.877 -1.860 -3.386 1.00 89.69 88 LEU A CA 1
ATOM 647 C C . LEU A 1 88 ? -5.861 -0.721 -3.526 1.00 89.69 88 LEU A C 1
ATOM 649 O O . LEU A 1 88 ? -4.866 -0.880 -4.226 1.00 89.69 88 LEU A O 1
ATOM 653 N N . MET A 1 89 ? -6.075 0.404 -2.836 1.00 92.62 89 MET A N 1
ATOM 654 C CA . MET A 1 89 ? -5.132 1.527 -2.860 1.00 92.62 89 MET A CA 1
ATOM 655 C C . MET A 1 89 ? -3.754 1.119 -2.340 1.00 92.62 89 MET A C 1
ATOM 657 O O . MET A 1 89 ? -2.753 1.471 -2.952 1.00 92.62 89 MET A O 1
ATOM 661 N N . ALA A 1 90 ? -3.697 0.335 -1.258 1.00 91.69 90 ALA A N 1
ATOM 662 C CA . ALA A 1 90 ? -2.445 -0.219 -0.756 1.00 91.69 90 ALA A CA 1
ATOM 663 C C . ALA A 1 90 ? -1.742 -1.089 -1.803 1.00 91.69 90 ALA A C 1
ATOM 665 O O . ALA A 1 90 ? -0.545 -0.919 -2.014 1.00 91.69 90 ALA A O 1
ATOM 666 N N . GLY A 1 91 ? -2.480 -1.964 -2.492 1.00 89.12 91 GLY A N 1
ATOM 667 C CA . GLY A 1 91 ? -1.948 -2.763 -3.595 1.00 8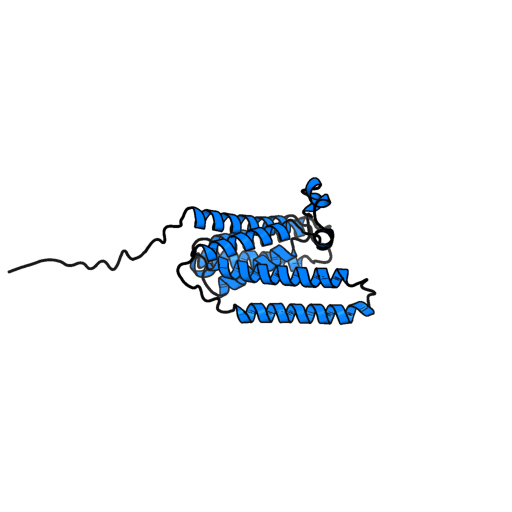9.12 91 GLY A CA 1
ATOM 668 C C . GLY A 1 91 ? -1.386 -1.898 -4.725 1.00 89.12 91 GLY A C 1
ATOM 669 O O . GLY A 1 91 ? -0.278 -2.144 -5.186 1.00 89.12 91 GLY A O 1
ATOM 670 N N . ILE A 1 92 ? -2.088 -0.837 -5.128 1.00 89.62 92 ILE A N 1
ATOM 671 C CA . ILE A 1 92 ? -1.599 0.073 -6.176 1.00 89.62 92 ILE A CA 1
ATOM 672 C C . ILE A 1 92 ? -0.340 0.817 -5.707 1.00 89.62 92 ILE A C 1
ATOM 674 O O . ILE A 1 92 ? 0.651 0.828 -6.434 1.00 89.62 92 ILE A O 1
ATOM 678 N N . CYS A 1 93 ? -0.321 1.370 -4.489 1.00 89.81 93 CYS A N 1
ATOM 679 C CA . CYS A 1 93 ? 0.882 1.997 -3.925 1.00 89.81 93 CYS A CA 1
ATOM 680 C C . CYS A 1 93 ? 2.063 1.020 -3.883 1.00 89.81 93 CYS A C 1
ATOM 682 O O . CYS A 1 93 ? 3.179 1.385 -4.235 1.00 89.81 93 CYS A O 1
ATOM 684 N N . TYR A 1 94 ? 1.812 -0.228 -3.487 1.00 88.69 94 TYR A N 1
ATOM 685 C CA . TYR A 1 94 ? 2.832 -1.268 -3.437 1.00 88.69 94 TYR A CA 1
ATOM 686 C C . TYR A 1 94 ? 3.344 -1.653 -4.827 1.00 88.69 94 TYR A C 1
ATOM 688 O O . TYR A 1 94 ? 4.542 -1.839 -5.004 1.00 88.69 94 TYR A O 1
ATOM 696 N N . SER A 1 95 ? 2.473 -1.678 -5.840 1.00 83.94 95 SER A N 1
ATOM 697 C CA . SER A 1 95 ? 2.882 -1.897 -7.235 1.00 83.94 95 SER A CA 1
ATOM 698 C C . SER A 1 95 ? 3.787 -0.802 -7.779 1.00 83.94 95 SER A C 1
ATOM 700 O O . SER A 1 95 ? 4.644 -1.070 -8.615 1.00 83.94 95 SER A O 1
ATOM 702 N N . GLN A 1 96 ? 3.625 0.415 -7.261 1.00 84.44 96 GLN A N 1
ATOM 703 C CA . GLN A 1 96 ? 4.466 1.555 -7.594 1.00 84.44 96 GLN A CA 1
ATOM 704 C C . GLN A 1 96 ? 5.752 1.579 -6.751 1.00 84.44 96 GLN A C 1
ATOM 706 O O . GLN A 1 96 ? 6.688 2.280 -7.107 1.00 84.44 96 GLN A O 1
ATOM 711 N N . ALA A 1 97 ? 5.866 0.788 -5.680 1.00 80.88 97 ALA A N 1
ATOM 712 C CA . ALA A 1 97 ? 7.049 0.713 -4.815 1.00 80.88 97 ALA A CA 1
ATOM 713 C C . ALA A 1 97 ? 8.176 -0.156 -5.417 1.00 80.88 97 ALA A C 1
ATOM 715 O O . ALA A 1 97 ? 8.730 -1.033 -4.746 1.00 80.88 97 ALA A O 1
ATOM 716 N N . TYR A 1 98 ? 8.487 0.075 -6.696 1.00 64.38 98 TYR A N 1
ATOM 717 C 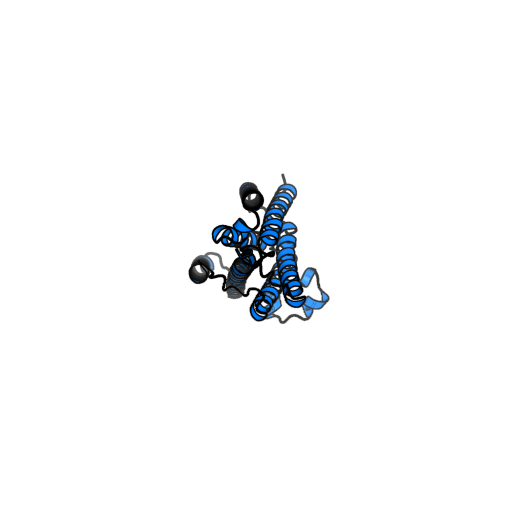CA . TYR A 1 98 ? 9.394 -0.755 -7.488 1.00 64.38 98 TYR A CA 1
ATOM 718 C C . TYR A 1 98 ? 10.891 -0.475 -7.229 1.00 64.38 98 TYR A C 1
ATOM 720 O O . TYR A 1 98 ? 11.677 -1.322 -7.627 1.00 64.38 98 TYR A O 1
ATOM 728 N N . ASP A 1 99 ? 11.286 0.630 -6.555 1.00 63.88 99 ASP A N 1
ATOM 729 C CA . ASP A 1 99 ? 12.546 0.766 -5.763 1.00 63.88 99 ASP A CA 1
ATOM 730 C C . ASP A 1 99 ? 12.765 2.182 -5.163 1.00 63.88 99 ASP A C 1
ATOM 732 O O . ASP A 1 99 ? 12.326 3.161 -5.773 1.00 63.88 99 ASP A O 1
ATOM 736 N N . PRO A 1 100 ? 13.384 2.346 -3.964 1.00 57.31 100 PRO A N 1
ATOM 737 C CA . PRO A 1 100 ? 14.787 1.980 -3.689 1.00 57.31 100 PRO A CA 1
ATOM 738 C C . PRO A 1 100 ? 14.997 0.679 -2.893 1.00 57.31 100 PRO A C 1
ATOM 740 O O . PRO A 1 100 ? 14.328 0.426 -1.882 1.00 57.31 100 PRO A O 1
ATOM 743 N N . GLN A 1 101 ? 15.992 -0.104 -3.326 1.00 66.25 101 GLN A N 1
ATOM 744 C CA . GLN A 1 101 ? 16.360 -1.383 -2.713 1.00 66.25 101 GLN A CA 1
ATOM 745 C C . GLN A 1 101 ? 16.843 -1.165 -1.287 1.00 66.25 101 GLN A C 1
ATOM 747 O O . GLN A 1 101 ? 17.577 -0.212 -1.004 1.00 66.25 101 GLN A O 1
ATOM 752 N N . LEU A 1 102 ? 16.501 -2.089 -0.385 1.00 68.12 102 LEU A N 1
ATOM 753 C CA . LEU A 1 102 ? 16.994 -2.018 0.990 1.00 68.12 102 LEU A CA 1
ATOM 754 C C . LEU A 1 102 ? 18.526 -2.037 1.038 1.00 68.12 102 LEU A C 1
ATOM 756 O O . LEU A 1 102 ? 19.124 -1.369 1.873 1.00 68.12 102 LEU A O 1
ATOM 760 N N . THR A 1 103 ? 19.153 -2.767 0.117 1.00 64.88 103 THR A N 1
ATOM 761 C CA . THR A 1 103 ? 20.609 -2.842 -0.058 1.00 64.88 103 THR A CA 1
ATOM 762 C C . THR A 1 103 ? 21.217 -1.494 -0.442 1.00 64.88 103 THR A C 1
ATOM 764 O O . THR A 1 103 ? 22.273 -1.140 0.071 1.00 64.88 103 THR A O 1
ATOM 767 N N . ALA A 1 104 ? 20.539 -0.708 -1.282 1.00 67.62 104 ALA A N 1
ATOM 768 C CA . ALA A 1 104 ? 20.990 0.626 -1.669 1.00 67.62 104 ALA A CA 1
ATOM 769 C C . ALA A 1 104 ? 20.866 1.639 -0.516 1.00 67.62 104 ALA A C 1
ATOM 771 O O . ALA A 1 104 ? 21.709 2.522 -0.373 1.00 67.62 104 ALA A O 1
ATOM 772 N N . LEU A 1 105 ? 19.838 1.501 0.329 1.00 68.75 105 LEU A N 1
ATOM 773 C CA . LEU A 1 105 ? 19.627 2.364 1.499 1.00 68.75 105 LEU A CA 1
ATOM 774 C C . LEU A 1 105 ? 20.486 1.963 2.707 1.00 68.75 105 LEU A C 1
ATOM 776 O O . LEU A 1 105 ? 20.845 2.809 3.525 1.00 68.75 105 LEU A O 1
ATOM 780 N N . LEU A 1 106 ? 20.803 0.674 2.838 1.00 73.06 106 LEU A N 1
ATOM 781 C CA . LEU A 1 106 ? 21.562 0.095 3.946 1.00 73.06 106 LEU A CA 1
ATOM 782 C C . LEU A 1 106 ? 22.661 -0.844 3.406 1.00 73.06 106 LEU A C 1
ATOM 784 O O . LEU A 1 106 ? 22.575 -2.063 3.595 1.00 73.06 106 LEU A O 1
ATOM 788 N N . PRO A 1 107 ? 23.731 -0.300 2.790 1.00 67.06 107 PRO A N 1
ATOM 789 C CA . PRO A 1 107 ? 24.771 -1.100 2.130 1.00 67.06 107 PRO A CA 1
ATOM 790 C C . PRO A 1 107 ? 25.417 -2.130 3.063 1.00 67.06 107 PRO A C 1
ATOM 792 O O . PRO A 1 107 ? 25.568 -3.295 2.711 1.00 67.06 107 PRO A O 1
ATOM 795 N N . ALA A 1 108 ? 25.686 -1.730 4.310 1.00 70.56 108 ALA A N 1
ATOM 796 C CA . ALA A 1 108 ? 26.296 -2.582 5.334 1.00 70.56 108 ALA A CA 1
ATOM 797 C C . ALA A 1 108 ? 25.431 -3.787 5.760 1.00 70.56 108 ALA A C 1
ATOM 799 O O . ALA A 1 108 ? 25.934 -4.723 6.384 1.00 70.56 108 ALA A O 1
ATOM 800 N N . TRP A 1 109 ? 24.127 -3.754 5.472 1.00 67.00 109 TRP A N 1
ATOM 801 C CA . TRP A 1 109 ? 23.198 -4.844 5.772 1.00 67.00 109 TRP A CA 1
ATOM 802 C C . TRP A 1 109 ? 22.977 -5.758 4.570 1.00 67.00 109 TRP A C 1
ATOM 804 O O . TRP A 1 109 ? 22.719 -6.942 4.770 1.00 67.00 109 TRP A O 1
ATOM 814 N N . GLY A 1 110 ? 23.125 -5.243 3.344 1.00 63.50 110 GLY A N 1
ATOM 815 C CA . GLY A 1 110 ? 22.974 -6.030 2.120 1.00 63.50 110 GLY A CA 1
ATOM 816 C C . GLY A 1 110 ? 23.940 -7.212 2.048 1.00 63.50 110 GLY A C 1
ATOM 817 O O . GLY A 1 110 ? 23.524 -8.318 1.728 1.00 63.50 110 GLY A O 1
ATOM 818 N N . GLU A 1 111 ? 25.192 -7.008 2.461 1.00 66.81 111 GLU A N 1
ATOM 819 C CA . GLU A 1 111 ? 26.230 -8.053 2.494 1.00 66.81 111 GLU A CA 1
ATOM 820 C C . GLU A 1 111 ? 25.998 -9.129 3.571 1.00 66.81 111 GLU A C 1
ATOM 822 O O . GLU A 1 111 ? 26.638 -10.177 3.556 1.00 66.81 111 GLU A O 1
ATOM 827 N N . ARG A 1 112 ? 25.096 -8.877 4.529 1.00 74.94 112 ARG A N 1
ATOM 828 C CA . ARG A 1 112 ? 24.796 -9.792 5.644 1.00 74.94 112 ARG A CA 1
ATOM 829 C C . ARG A 1 112 ? 23.542 -10.627 5.416 1.00 74.94 112 ARG A C 1
ATOM 831 O O . ARG A 1 112 ? 23.255 -11.514 6.221 1.00 74.94 112 ARG A O 1
ATOM 838 N N . LEU A 1 113 ? 22.768 -10.328 4.377 1.00 73.19 113 LEU A N 1
ATOM 839 C CA . LEU A 1 113 ? 21.552 -11.070 4.079 1.00 73.19 113 LEU A CA 1
ATOM 840 C C . LEU A 1 113 ? 21.893 -12.398 3.386 1.00 73.19 113 LEU A C 1
ATOM 842 O O . LEU A 1 113 ? 22.797 -12.443 2.553 1.00 73.19 113 LEU A O 1
ATOM 846 N N . PRO A 1 114 ? 21.175 -13.491 3.704 1.00 78.69 114 PRO A N 1
ATOM 847 C CA . PRO A 1 114 ? 21.317 -14.742 2.971 1.00 78.69 114 PRO A CA 1
ATOM 848 C C . PRO A 1 114 ? 21.063 -14.535 1.474 1.00 78.69 114 PRO A C 1
ATOM 850 O O . PRO A 1 114 ? 20.159 -13.785 1.109 1.00 78.69 114 PRO A O 1
ATOM 853 N N . MET A 1 115 ? 21.785 -15.271 0.626 1.00 72.31 115 MET A N 1
ATOM 854 C CA . MET A 1 115 ? 21.705 -15.151 -0.840 1.00 72.31 115 MET A CA 1
ATOM 855 C C . MET A 1 115 ? 20.265 -15.262 -1.378 1.00 72.31 115 MET A C 1
ATOM 857 O O . MET A 1 115 ? 19.838 -14.479 -2.214 1.00 72.31 115 MET A O 1
ATOM 861 N N . VAL A 1 116 ? 19.453 -16.149 -0.798 1.00 70.81 116 VAL A N 1
ATOM 862 C CA . VAL A 1 116 ? 18.032 -16.299 -1.166 1.00 70.81 116 VAL A CA 1
ATOM 863 C C . VAL A 1 116 ? 17.224 -15.015 -0.916 1.00 70.81 116 VAL A C 1
ATOM 865 O O . VAL A 1 116 ? 16.303 -14.705 -1.662 1.00 70.81 116 VAL A O 1
ATOM 868 N N . VAL A 1 117 ? 17.557 -14.257 0.133 1.00 72.62 117 VAL A N 1
ATOM 869 C CA . VAL A 1 117 ? 16.892 -12.988 0.469 1.00 72.62 117 VAL A CA 1
ATOM 870 C C . VAL A 1 117 ? 17.366 -11.871 -0.451 1.00 72.62 117 VAL A C 1
ATOM 872 O O . VAL A 1 117 ? 16.561 -11.031 -0.838 1.00 72.62 117 VAL A O 1
ATOM 875 N N . THR A 1 118 ? 18.643 -11.858 -0.832 1.00 72.12 118 THR A N 1
ATOM 876 C CA . THR A 1 118 ? 19.145 -10.888 -1.812 1.00 72.12 118 THR A CA 1
ATOM 877 C C . THR A 1 118 ? 18.567 -11.139 -3.204 1.00 72.12 118 THR A C 1
ATOM 879 O O . THR A 1 118 ? 18.211 -10.177 -3.879 1.00 72.12 118 THR A O 1
ATOM 882 N N . ASP A 1 119 ? 18.363 -12.403 -3.588 1.00 72.00 119 ASP A N 1
ATOM 883 C CA . ASP A 1 119 ? 17.760 -12.790 -4.874 1.00 72.00 119 ASP A CA 1
ATOM 884 C C . ASP A 1 119 ? 16.287 -12.357 -4.995 1.00 72.00 119 ASP A C 1
ATOM 886 O O . ASP A 1 119 ? 15.772 -12.152 -6.093 1.00 72.00 119 ASP A O 1
ATOM 890 N N . LEU A 1 120 ? 15.603 -12.169 -3.861 1.00 70.38 120 LEU A N 1
ATOM 891 C CA . LEU A 1 120 ? 14.239 -11.632 -3.796 1.00 70.38 120 LEU A CA 1
ATOM 892 C C . LEU A 1 120 ? 14.171 -10.110 -4.013 1.00 70.38 120 LEU A C 1
ATOM 894 O O . LEU A 1 120 ? 13.070 -9.575 -4.141 1.00 70.38 120 LEU A O 1
ATOM 898 N N . ALA A 1 121 ? 15.319 -9.421 -4.056 1.00 71.31 121 ALA A N 1
ATOM 899 C CA . ALA A 1 121 ? 15.440 -7.972 -4.229 1.00 71.31 121 ALA A CA 1
ATOM 900 C C . ALA A 1 121 ? 14.461 -7.168 -3.335 1.00 71.31 121 ALA A C 1
ATOM 902 O O . ALA A 1 121 ? 13.548 -6.498 -3.835 1.00 71.31 121 ALA A O 1
ATOM 903 N N . PRO A 1 122 ? 14.600 -7.250 -1.995 1.00 73.25 122 PRO A N 1
ATOM 904 C CA . PRO A 1 122 ? 13.698 -6.576 -1.072 1.00 73.25 122 PRO A CA 1
ATOM 905 C C . PRO A 1 122 ? 13.816 -5.050 -1.200 1.00 73.25 122 PRO A C 1
ATOM 907 O O . PRO A 1 122 ? 14.905 -4.479 -1.096 1.00 73.25 122 PRO A O 1
ATOM 910 N N . SER A 1 123 ? 12.674 -4.387 -1.380 1.00 80.25 123 SER A N 1
ATOM 911 C CA . SER A 1 123 ? 12.566 -2.928 -1.455 1.00 80.25 123 SER A CA 1
ATOM 912 C C . SER A 1 123 ? 12.141 -2.325 -0.114 1.00 80.25 123 SER A C 1
ATOM 914 O O . SER A 1 123 ? 11.704 -3.024 0.804 1.00 80.25 123 SER A O 1
ATOM 916 N N . LEU A 1 124 ? 12.207 -0.997 0.015 1.00 83.75 124 LEU A N 1
ATOM 917 C CA . LEU A 1 124 ? 11.634 -0.302 1.176 1.00 83.75 124 LEU A CA 1
ATOM 918 C C . LEU A 1 124 ? 10.152 -0.673 1.402 1.00 83.75 124 LEU A C 1
ATOM 920 O O . LEU A 1 124 ? 9.706 -0.803 2.544 1.00 83.75 124 LEU A O 1
ATOM 924 N N . GLY A 1 125 ? 9.409 -0.915 0.317 1.00 85.12 125 GLY A N 1
ATOM 925 C CA . GLY A 1 125 ? 8.038 -1.413 0.366 1.00 85.12 125 GLY A CA 1
ATOM 926 C C . GLY A 1 125 ? 7.917 -2.795 1.016 1.00 85.12 125 GLY A C 1
ATOM 927 O O . GLY A 1 125 ? 7.026 -2.990 1.843 1.00 85.12 125 GLY A O 1
ATOM 928 N N . THR A 1 126 ? 8.806 -3.750 0.705 1.00 86.56 126 THR A N 1
ATOM 929 C CA . THR A 1 126 ? 8.762 -5.104 1.301 1.00 86.56 126 THR A CA 1
ATOM 930 C C . THR A 1 126 ? 9.027 -5.056 2.804 1.00 86.56 126 THR A C 1
ATOM 932 O O . THR A 1 126 ? 8.286 -5.661 3.579 1.00 86.56 126 THR A O 1
ATOM 935 N N . ALA A 1 127 ? 10.005 -4.260 3.247 1.00 87.38 127 ALA A N 1
ATOM 936 C CA . ALA A 1 127 ? 10.250 -4.038 4.671 1.00 87.38 127 ALA A CA 1
ATOM 937 C C . ALA A 1 127 ? 9.042 -3.384 5.360 1.00 87.38 127 ALA A C 1
ATOM 939 O O . ALA A 1 127 ? 8.625 -3.832 6.430 1.00 87.38 127 ALA A O 1
ATOM 940 N N . GLY A 1 128 ? 8.436 -2.376 4.724 1.00 89.38 128 GLY A N 1
ATOM 941 C CA . GLY A 1 128 ? 7.207 -1.745 5.202 1.00 89.38 128 GLY A CA 1
ATOM 942 C C . GLY A 1 128 ? 6.056 -2.739 5.376 1.00 89.38 128 GLY A C 1
ATOM 943 O O . GLY A 1 128 ? 5.404 -2.758 6.420 1.00 89.38 128 GLY A O 1
ATOM 944 N N . LEU A 1 129 ? 5.855 -3.628 4.400 1.00 91.75 129 LEU A N 1
ATOM 945 C CA . LEU A 1 129 ? 4.860 -4.699 4.468 1.00 91.75 129 LEU A CA 1
ATOM 946 C C . LEU A 1 129 ? 5.115 -5.647 5.646 1.00 91.75 129 LEU A C 1
ATOM 948 O O . LEU A 1 129 ? 4.184 -5.944 6.392 1.00 91.75 129 LEU A O 1
ATOM 952 N N . LEU A 1 130 ? 6.355 -6.100 5.848 1.00 91.12 130 LEU A N 1
ATOM 953 C CA . LEU A 1 130 ? 6.693 -6.996 6.959 1.00 91.12 130 LEU A CA 1
ATOM 954 C C . LEU A 1 130 ? 6.443 -6.329 8.316 1.00 91.12 130 LEU A C 1
ATOM 956 O O . LEU A 1 130 ? 5.841 -6.937 9.200 1.00 91.12 130 LEU A O 1
ATOM 960 N N . ILE A 1 131 ? 6.832 -5.061 8.465 1.00 92.19 131 ILE A N 1
ATOM 961 C CA . ILE A 1 131 ? 6.561 -4.267 9.669 1.00 92.19 131 ILE A CA 1
ATOM 962 C C . ILE A 1 131 ? 5.047 -4.154 9.909 1.00 92.19 131 ILE A C 1
ATOM 964 O O . ILE A 1 131 ? 4.577 -4.383 11.027 1.00 92.19 131 ILE A O 1
ATOM 968 N N . ALA A 1 132 ? 4.269 -3.860 8.862 1.00 91.94 132 ALA A N 1
ATOM 969 C CA . ALA A 1 132 ? 2.816 -3.768 8.952 1.00 91.94 132 ALA A CA 1
ATOM 970 C C . ALA A 1 132 ? 2.164 -5.111 9.313 1.00 91.94 132 ALA A C 1
ATOM 972 O O . ALA A 1 132 ? 1.245 -5.150 10.134 1.00 91.94 132 ALA A O 1
ATOM 973 N N . ALA A 1 133 ? 2.659 -6.213 8.746 1.00 90.81 133 ALA A N 1
ATOM 974 C CA . ALA A 1 133 ? 2.186 -7.561 9.026 1.00 90.81 133 ALA A CA 1
ATOM 975 C C . ALA A 1 133 ? 2.474 -7.980 10.474 1.00 90.81 133 ALA A C 1
ATOM 977 O O . ALA A 1 133 ? 1.576 -8.490 11.143 1.00 90.81 133 ALA A O 1
ATOM 978 N N . ILE A 1 134 ? 3.677 -7.702 10.989 1.00 89.75 134 ILE A N 1
ATOM 979 C CA . ILE A 1 134 ? 4.040 -7.952 12.393 1.00 89.75 134 ILE A CA 1
ATOM 980 C C . ILE A 1 134 ? 3.164 -7.109 13.323 1.00 89.75 134 ILE A C 1
ATOM 982 O O . ILE A 1 134 ? 2.581 -7.642 14.268 1.00 89.75 134 ILE A O 1
ATOM 986 N N . GLY A 1 135 ? 3.017 -5.812 13.033 1.00 86.25 135 GLY A N 1
ATOM 987 C CA . GLY A 1 135 ? 2.144 -4.918 13.793 1.00 86.25 135 GLY A CA 1
ATOM 988 C C . GLY A 1 135 ? 0.703 -5.419 13.832 1.00 86.25 135 GLY A C 1
ATOM 989 O O . GLY A 1 135 ? 0.103 -5.463 14.901 1.00 86.25 135 GLY A O 1
ATOM 990 N N . CYS A 1 136 ? 0.173 -5.881 12.697 1.00 87.94 136 CYS A N 1
ATOM 991 C CA . CYS A 1 136 ? -1.153 -6.483 12.610 1.00 87.94 136 CYS A CA 1
ATOM 992 C C . CYS A 1 136 ? -1.257 -7.782 13.424 1.00 87.94 136 CYS A C 1
ATOM 994 O O . CYS A 1 136 ? -2.152 -7.900 14.257 1.00 87.94 136 CYS A O 1
ATOM 996 N N . ALA A 1 137 ? -0.339 -8.734 13.238 1.00 85.75 137 ALA A N 1
ATOM 997 C CA . ALA A 1 137 ? -0.363 -10.021 13.932 1.00 85.75 137 ALA A CA 1
ATOM 998 C C . ALA A 1 137 ? -0.322 -9.849 15.457 1.00 85.75 137 ALA A C 1
ATOM 1000 O O . ALA A 1 137 ? -1.139 -10.430 16.171 1.00 85.75 137 ALA A O 1
ATOM 1001 N N . LEU A 1 138 ? 0.574 -8.993 15.952 1.00 84.50 138 LEU A N 1
ATOM 1002 C CA . LEU A 1 138 ? 0.685 -8.685 17.376 1.00 84.50 138 LEU A CA 1
ATOM 1003 C C . LEU A 1 138 ? -0.530 -7.906 17.892 1.00 84.50 138 LEU A C 1
ATOM 1005 O O . LEU A 1 138 ? -0.990 -8.164 19.001 1.00 84.50 138 LEU A O 1
ATOM 1009 N N . TYR A 1 139 ? -1.075 -6.974 17.101 1.00 81.69 139 TYR A N 1
ATOM 1010 C CA . TYR A 1 139 ? -2.285 -6.231 17.466 1.00 81.69 139 TYR A CA 1
ATOM 1011 C C . TYR A 1 139 ? -3.482 -7.169 17.661 1.00 81.69 139 TYR A C 1
ATOM 1013 O O . TYR A 1 139 ? -4.262 -6.996 18.597 1.00 81.69 139 TYR A O 1
ATOM 1021 N N . LEU A 1 140 ? -3.600 -8.188 16.807 1.00 79.00 140 LEU A N 1
ATOM 1022 C CA . LEU A 1 140 ? -4.628 -9.220 16.914 1.00 79.00 140 LEU A CA 1
ATOM 1023 C C . LEU A 1 140 ? -4.386 -10.163 18.094 1.00 79.00 140 LEU A C 1
ATOM 1025 O O . LEU A 1 140 ? -5.336 -10.493 18.791 1.00 79.00 140 LEU A O 1
ATOM 1029 N N . ALA A 1 141 ? -3.136 -10.566 18.334 1.00 81.19 141 ALA A N 1
ATOM 1030 C CA . ALA A 1 141 ? -2.777 -11.427 19.460 1.00 81.19 141 ALA A CA 1
ATOM 1031 C C . ALA A 1 141 ? -2.997 -10.750 20.826 1.00 81.19 141 ALA A C 1
ATOM 1033 O O . ALA A 1 141 ? -3.246 -11.427 21.816 1.00 81.19 141 ALA A O 1
ATOM 1034 N N . ALA A 1 142 ? -2.916 -9.418 20.882 1.00 76.69 142 ALA A N 1
ATOM 1035 C CA . ALA A 1 142 ? -3.125 -8.627 22.092 1.00 76.69 142 ALA A CA 1
ATOM 1036 C C . ALA A 1 142 ? -4.603 -8.254 22.354 1.00 76.69 142 ALA A C 1
ATOM 1038 O O . ALA A 1 142 ? -4.854 -7.317 23.114 1.00 76.69 142 ALA A O 1
ATOM 1039 N N . ASP A 1 143 ? -5.568 -8.917 21.700 1.00 68.75 143 ASP A N 1
ATOM 1040 C CA . ASP A 1 143 ? -7.004 -8.589 21.753 1.00 68.75 143 ASP A CA 1
ATOM 1041 C C . ASP A 1 143 ? -7.305 -7.104 21.467 1.00 68.75 143 ASP A C 1
ATOM 1043 O O . ASP A 1 143 ? -8.244 -6.511 22.010 1.00 68.75 143 ASP A O 1
ATOM 1047 N N . GLY A 1 144 ? -6.519 -6.477 20.580 1.00 59.06 144 GLY A N 1
ATOM 1048 C CA . GLY A 1 144 ? -6.674 -5.062 20.224 1.00 59.06 144 GLY A CA 1
ATOM 1049 C C . GLY A 1 144 ? -8.058 -4.711 19.667 1.00 59.06 144 GLY A C 1
ATOM 1050 O O . GLY A 1 144 ? -8.465 -3.550 19.719 1.00 59.06 144 GLY A O 1
ATOM 1051 N N . ASP A 1 145 ? -8.803 -5.719 19.206 1.00 57.88 145 ASP A N 1
ATOM 1052 C CA . ASP A 1 145 ? -10.187 -5.611 18.765 1.00 57.88 145 ASP A CA 1
ATOM 1053 C C . ASP A 1 145 ? -11.048 -6.669 19.483 1.00 57.88 145 ASP A C 1
ATOM 1055 O O . ASP A 1 145 ? -11.149 -7.817 19.055 1.00 57.88 145 ASP A O 1
ATOM 1059 N N . ARG A 1 146 ? -11.705 -6.286 20.589 1.00 51.72 146 ARG A N 1
ATOM 1060 C CA . ARG A 1 146 ? -12.627 -7.165 21.350 1.00 51.72 146 ARG A CA 1
ATOM 1061 C C . ARG A 1 146 ? -13.846 -7.630 20.545 1.00 51.72 146 ARG A C 1
ATOM 1063 O O . ARG A 1 146 ? -14.610 -8.469 21.016 1.00 51.72 146 ARG A O 1
ATOM 1070 N N . LYS A 1 147 ? -14.078 -7.069 19.354 1.00 51.31 147 LYS A N 1
ATOM 1071 C CA . LYS A 1 147 ? -15.156 -7.503 18.465 1.00 51.31 147 LYS A CA 1
ATOM 1072 C C . LYS A 1 147 ? -14.563 -8.309 17.314 1.00 51.31 147 LYS A C 1
ATOM 1074 O O . LYS A 1 147 ? -13.717 -7.782 16.591 1.00 51.31 147 LYS A O 1
ATOM 1079 N N . PRO A 1 148 ? -15.026 -9.549 17.076 1.00 47.84 148 PRO A N 1
ATOM 1080 C CA . PRO A 1 148 ? -14.644 -10.288 15.887 1.00 47.84 148 PRO A CA 1
ATOM 1081 C C . PRO A 1 148 ? -15.188 -9.543 14.667 1.00 47.84 148 PRO A C 1
ATOM 1083 O O . PRO A 1 148 ? -16.350 -9.682 14.291 1.00 47.84 148 PRO A O 1
ATOM 1086 N N . VAL A 1 149 ? -14.351 -8.710 14.047 1.00 55.03 149 VAL A N 1
ATOM 1087 C CA . VAL A 1 149 ? -14.666 -8.115 12.751 1.00 55.03 149 VAL A CA 1
ATOM 1088 C C . VAL A 1 149 ? -14.65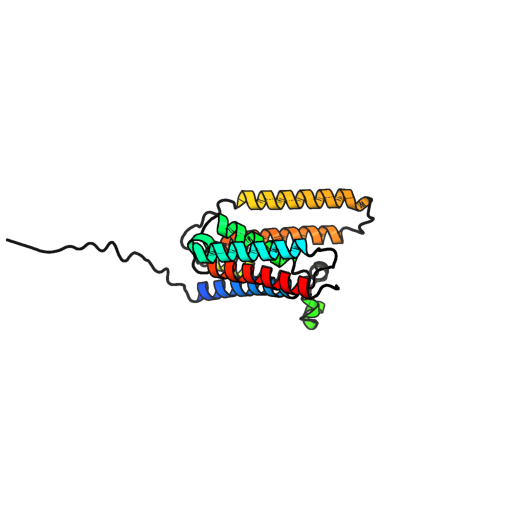3 -9.261 11.745 1.00 55.03 149 VAL A C 1
ATOM 1090 O O . VAL A 1 149 ? -13.586 -9.675 11.288 1.00 55.03 149 VAL A O 1
ATOM 1093 N N . GLN A 1 150 ? -15.820 -9.823 11.433 1.00 52.03 150 GLN A N 1
ATOM 1094 C CA . GLN A 1 150 ? -15.936 -10.798 10.355 1.00 52.03 150 GLN A CA 1
ATOM 1095 C C . GLN A 1 150 ? -15.401 -10.142 9.074 1.00 52.03 150 GLN A C 1
ATOM 1097 O O . GLN A 1 150 ? -15.746 -9.006 8.738 1.00 52.03 150 GLN A O 1
ATOM 1102 N N . LEU A 1 151 ? -14.454 -10.807 8.414 1.00 52.97 151 LEU A N 1
ATOM 1103 C CA . LEU A 1 151 ? -13.975 -10.414 7.094 1.00 52.97 151 LEU A CA 1
ATOM 1104 C C . LEU A 1 151 ? -15.028 -10.915 6.099 1.00 52.97 151 LEU A C 1
ATOM 1106 O O . LEU A 1 151 ? -15.049 -12.116 5.837 1.00 52.97 151 LEU A O 1
ATOM 1110 N N . PRO A 1 152 ? -15.893 -10.050 5.541 1.00 52.31 152 PRO A N 1
ATOM 1111 C CA . PRO A 1 152 ? -16.974 -10.485 4.650 1.00 52.31 152 PRO A CA 1
ATOM 1112 C C . PRO A 1 152 ? -16.448 -11.177 3.383 1.00 52.31 152 PRO A C 1
ATOM 1114 O O . PRO A 1 152 ? -17.179 -11.916 2.737 1.00 52.31 152 PRO A O 1
ATOM 1117 N N . PHE A 1 153 ? -15.167 -10.971 3.057 1.00 53.81 153 PHE A N 1
ATOM 1118 C CA . PHE A 1 153 ? -14.508 -11.508 1.872 1.00 53.81 153 PHE A CA 1
ATOM 1119 C C . PHE A 1 153 ? -13.225 -12.284 2.178 1.00 53.81 153 PHE A C 1
ATOM 1121 O O . PHE A 1 153 ? -12.416 -12.473 1.278 1.00 53.81 153 PHE A O 1
ATOM 1128 N N . GLY A 1 154 ? -12.984 -12.720 3.420 1.00 58.69 154 GLY A N 1
ATOM 1129 C CA . GLY A 1 154 ? -11.690 -13.319 3.788 1.00 58.69 154 GLY A CA 1
ATOM 1130 C C . GLY A 1 154 ? -11.271 -14.446 2.836 1.00 58.69 154 GLY A C 1
ATOM 1131 O O . GLY A 1 154 ? -10.184 -14.404 2.269 1.00 58.69 154 GLY A O 1
ATOM 1132 N N . TRP A 1 155 ? -12.185 -15.381 2.567 1.00 59.69 155 TRP A N 1
ATOM 1133 C CA . TRP A 1 155 ? -11.932 -16.497 1.655 1.00 59.69 155 TRP A CA 1
ATOM 1134 C C . TRP A 1 155 ? -12.000 -16.100 0.181 1.00 59.69 155 TRP A C 1
ATOM 1136 O O . TRP A 1 155 ? -11.147 -16.499 -0.599 1.00 59.69 155 TRP A O 1
ATOM 1146 N N . SER A 1 156 ? -12.969 -15.272 -0.216 1.00 57.69 156 SER A N 1
ATOM 1147 C CA . SER A 1 156 ? -13.124 -14.860 -1.616 1.00 57.69 156 SER A CA 1
ATOM 1148 C C . SER A 1 156 ? -11.973 -13.981 -2.105 1.00 57.69 156 SER A C 1
ATOM 1150 O O . SER A 1 156 ? -11.592 -14.084 -3.263 1.00 57.69 156 SER A O 1
ATOM 1152 N N . THR A 1 157 ? -11.378 -13.159 -1.236 1.00 60.06 157 THR A N 1
ATOM 1153 C CA . THR A 1 157 ? -10.184 -12.361 -1.563 1.00 60.06 157 THR A CA 1
ATOM 1154 C C . THR A 1 157 ? -8.963 -13.262 -1.714 1.00 60.06 157 THR A C 1
ATOM 1156 O O . THR A 1 157 ? -8.186 -13.084 -2.645 1.00 60.06 157 THR A O 1
ATOM 1159 N N . LEU A 1 158 ? -8.825 -14.265 -0.841 1.00 65.31 158 LEU A N 1
ATOM 1160 C CA . LEU A 1 158 ? -7.766 -15.273 -0.921 1.00 65.31 158 LEU A CA 1
ATOM 1161 C C . LEU A 1 158 ? -7.888 -16.100 -2.206 1.00 65.31 158 LEU A C 1
ATOM 1163 O O . LEU A 1 158 ? -6.906 -16.275 -2.917 1.00 65.31 158 LEU A O 1
ATOM 1167 N N . VAL A 1 159 ? -9.104 -16.535 -2.546 1.00 69.88 159 VAL A N 1
ATOM 1168 C CA . VAL A 1 159 ? -9.409 -17.275 -3.777 1.00 69.88 159 VAL A CA 1
ATOM 1169 C C . VAL A 1 159 ? -9.202 -16.407 -5.017 1.00 69.88 159 VAL A C 1
ATOM 1171 O O . VAL A 1 159 ? -8.634 -16.885 -5.990 1.00 69.88 159 VAL A O 1
ATOM 1174 N N . ALA A 1 160 ? -9.606 -15.134 -4.999 1.00 64.06 160 ALA A N 1
ATOM 1175 C CA . ALA A 1 160 ? -9.374 -14.213 -6.111 1.00 64.06 160 ALA A CA 1
ATOM 1176 C C . ALA A 1 160 ? -7.877 -13.947 -6.319 1.00 64.06 160 ALA A C 1
ATOM 1178 O O . ALA A 1 160 ? -7.393 -14.016 -7.446 1.00 64.06 160 ALA A O 1
ATOM 1179 N N . ALA A 1 161 ? -7.129 -13.711 -5.240 1.00 62.31 161 ALA A N 1
ATOM 1180 C CA . ALA A 1 161 ? -5.682 -13.559 -5.308 1.00 62.31 161 ALA A CA 1
ATOM 1181 C C . ALA A 1 161 ? -5.006 -14.849 -5.794 1.00 62.31 161 ALA A C 1
ATOM 1183 O O . ALA A 1 161 ? -4.083 -14.785 -6.600 1.00 62.31 161 ALA A O 1
ATOM 1184 N N . LEU A 1 162 ? -5.492 -16.018 -5.362 1.00 70.62 162 LEU A N 1
ATOM 1185 C CA . LEU A 1 162 ? -5.003 -17.317 -5.819 1.00 70.62 162 LEU A CA 1
ATOM 1186 C C . LEU A 1 162 ? -5.303 -17.533 -7.306 1.00 70.62 162 LEU A C 1
ATOM 1188 O O . LEU A 1 162 ? -4.448 -18.016 -8.033 1.00 70.62 162 LEU A O 1
ATOM 1192 N N . LEU A 1 163 ? -6.483 -17.141 -7.783 1.00 68.44 163 LEU A N 1
ATOM 1193 C CA . LEU A 1 163 ? -6.840 -17.201 -9.200 1.00 68.44 163 LEU A CA 1
ATOM 1194 C C . LEU A 1 163 ? -5.937 -16.306 -10.048 1.00 68.44 163 LEU A C 1
ATOM 1196 O O . LEU A 1 163 ? -5.433 -16.756 -11.071 1.00 68.44 163 LEU A O 1
ATOM 1200 N N . VAL A 1 164 ? -5.694 -15.067 -9.612 1.00 72.00 164 VAL A N 1
ATOM 1201 C CA . VAL A 1 164 ? -4.770 -14.147 -10.292 1.00 72.00 164 VAL A CA 1
ATOM 1202 C C . VAL A 1 164 ? -3.347 -14.707 -10.283 1.00 72.00 164 VAL A C 1
ATOM 1204 O O . VAL A 1 164 ? -2.673 -14.664 -11.307 1.00 72.00 164 VAL A O 1
ATOM 1207 N N . ALA A 1 165 ? -2.912 -15.289 -9.165 1.00 67.19 165 ALA A N 1
ATOM 1208 C CA . ALA A 1 165 ? -1.622 -15.955 -9.037 1.00 67.19 165 ALA A CA 1
ATOM 1209 C C . ALA A 1 165 ? -1.476 -17.120 -10.018 1.00 67.19 165 ALA A C 1
ATOM 1211 O O . ALA A 1 165 ? -0.513 -17.175 -10.777 1.00 67.19 165 ALA A O 1
ATOM 1212 N N . VAL A 1 166 ? -2.455 -18.027 -10.034 1.00 72.31 166 VAL A N 1
ATOM 1213 C CA . VAL A 1 166 ? -2.486 -19.181 -10.936 1.00 72.31 166 VAL A CA 1
ATOM 1214 C C . VAL A 1 166 ? -2.501 -18.713 -12.386 1.00 72.31 166 VAL A C 1
ATOM 1216 O O . VAL A 1 166 ? -1.719 -19.215 -13.184 1.00 72.31 166 VAL A O 1
ATOM 1219 N N . LEU A 1 167 ? -3.319 -17.716 -12.731 1.00 70.25 167 LEU A N 1
ATOM 1220 C CA . LEU A 1 167 ? -3.373 -17.176 -14.087 1.00 70.25 167 LEU A CA 1
ATOM 1221 C C . LEU A 1 167 ? -2.048 -16.514 -14.490 1.00 70.25 167 LEU A C 1
ATOM 1223 O O . LEU A 1 167 ? -1.586 -16.717 -15.608 1.00 70.25 167 LEU A O 1
ATOM 1227 N N . GLY A 1 168 ? -1.409 -15.778 -13.578 1.00 66.88 168 GLY A N 1
ATOM 1228 C CA . GLY A 1 168 ? -0.089 -15.185 -13.784 1.00 66.88 168 GLY A CA 1
ATOM 1229 C C . GLY A 1 168 ? 0.999 -16.238 -13.998 1.00 66.88 168 GLY A C 1
ATOM 1230 O O . GLY A 1 168 ? 1.805 -16.101 -14.913 1.00 66.88 168 GLY A O 1
ATOM 1231 N N . VAL A 1 169 ? 0.983 -17.324 -13.218 1.00 69.81 169 VAL A N 1
ATOM 1232 C CA . VAL A 1 169 ? 1.893 -18.468 -13.390 1.00 69.81 169 VAL A CA 1
ATOM 1233 C C . VAL A 1 169 ? 1.636 -19.179 -14.719 1.00 69.81 169 VAL A C 1
ATOM 1235 O O . VAL A 1 169 ? 2.584 -19.467 -15.440 1.00 69.81 169 VAL A O 1
ATOM 1238 N N . VAL A 1 170 ? 0.375 -19.426 -15.083 1.00 75.75 170 VAL A N 1
ATOM 1239 C CA . VAL A 1 170 ? 0.006 -20.044 -16.368 1.00 75.75 170 VAL A CA 1
ATOM 1240 C C . VAL A 1 170 ? 0.460 -19.173 -17.539 1.00 75.75 170 VAL A C 1
ATOM 1242 O O . VAL A 1 170 ? 1.068 -19.680 -18.478 1.00 75.75 170 VAL A O 1
ATOM 1245 N N . MET A 1 171 ? 0.221 -17.862 -17.470 1.00 70.38 171 MET A N 1
ATOM 1246 C CA . MET A 1 171 ? 0.663 -16.905 -18.482 1.00 70.38 171 MET A CA 1
ATOM 1247 C C . MET A 1 171 ? 2.193 -16.872 -18.581 1.00 70.38 171 MET A C 1
ATOM 1249 O O . MET A 1 171 ? 2.729 -16.900 -19.685 1.00 70.38 171 MET A O 1
ATOM 1253 N N . TYR A 1 172 ? 2.900 -16.886 -17.448 1.00 66.94 172 TYR A N 1
ATOM 1254 C CA . TYR A 1 172 ? 4.358 -16.980 -17.417 1.00 66.94 172 TYR A CA 1
ATOM 1255 C C . TYR A 1 172 ? 4.857 -18.274 -18.070 1.00 66.94 172 TYR A C 1
ATOM 1257 O O . TYR A 1 172 ? 5.700 -18.207 -18.955 1.00 66.94 172 TYR A O 1
ATOM 1265 N N . LEU A 1 173 ? 4.312 -19.438 -17.705 1.00 72.25 173 LEU A N 1
ATOM 1266 C CA . LEU A 1 173 ? 4.698 -20.727 -18.292 1.00 72.25 173 LEU A CA 1
ATOM 1267 C C . LEU A 1 173 ? 4.414 -20.793 -19.800 1.00 72.25 173 LEU A C 1
ATOM 1269 O O . LEU A 1 173 ? 5.183 -21.405 -20.535 1.00 72.25 173 LEU A O 1
ATOM 1273 N N . ALA A 1 174 ? 3.343 -20.146 -20.267 1.00 70.19 174 ALA A N 1
ATOM 1274 C CA . ALA A 1 174 ? 3.003 -20.067 -21.685 1.00 70.19 174 ALA A CA 1
ATOM 1275 C C . ALA A 1 174 ? 3.939 -19.132 -22.475 1.00 70.19 174 ALA A C 1
ATOM 1277 O O . ALA A 1 174 ? 4.263 -19.415 -23.627 1.00 70.19 174 ALA A O 1
ATOM 1278 N N . LEU A 1 175 ? 4.383 -18.028 -21.866 1.00 67.75 175 LEU A N 1
ATOM 1279 C CA . LEU A 1 175 ? 5.255 -17.030 -22.499 1.00 67.75 175 LEU A CA 1
ATOM 1280 C C . LEU A 1 175 ? 6.747 -17.361 -22.357 1.00 67.75 175 LEU A C 1
ATOM 1282 O O . LEU A 1 175 ? 7.538 -16.971 -23.212 1.00 67.75 175 LEU A O 1
ATOM 1286 N N . ALA A 1 176 ? 7.141 -18.100 -21.320 1.00 66.12 176 ALA A N 1
ATOM 1287 C CA . ALA A 1 176 ? 8.522 -18.491 -21.048 1.00 66.12 176 ALA A CA 1
ATOM 1288 C C . ALA A 1 176 ? 9.251 -19.136 -22.243 1.00 66.12 176 ALA A C 1
ATOM 1290 O O . ALA A 1 176 ? 10.357 -18.683 -22.543 1.00 66.12 176 ALA A O 1
ATOM 1291 N N . PRO A 1 177 ? 8.669 -20.114 -22.970 1.00 62.88 177 PRO A N 1
ATOM 1292 C CA . PRO A 1 177 ? 9.327 -20.707 -24.134 1.00 62.88 177 PRO A CA 1
ATOM 1293 C C . PRO A 1 177 ? 9.358 -19.783 -25.362 1.00 62.88 177 PRO A C 1
ATOM 1295 O O . PRO A 1 177 ? 10.194 -19.982 -26.234 1.00 62.88 177 PRO A O 1
ATOM 1298 N N . LEU A 1 178 ? 8.467 -18.787 -25.446 1.00 60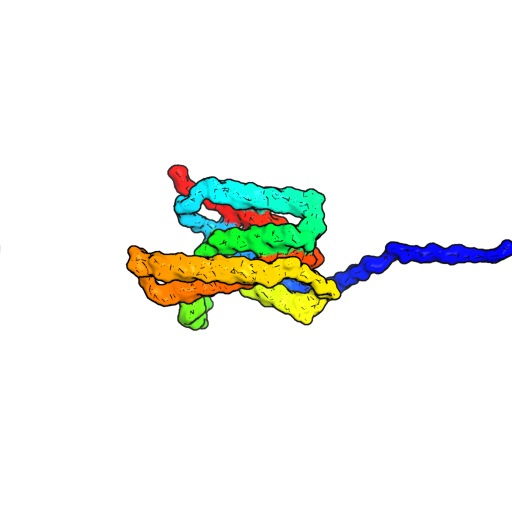.53 178 LEU A N 1
ATOM 1299 C CA . LEU A 1 178 ? 8.393 -17.853 -26.579 1.00 60.53 178 LEU A CA 1
ATOM 1300 C C . LEU A 1 178 ? 9.349 -16.664 -26.436 1.00 60.53 178 LEU A C 1
ATOM 1302 O O . LEU A 1 178 ? 9.797 -16.118 -27.438 1.00 60.53 178 LEU A O 1
ATOM 1306 N N . TYR A 1 179 ? 9.640 -16.260 -25.200 1.00 56.38 179 TYR A N 1
ATOM 1307 C CA . TYR A 1 179 ? 10.431 -15.067 -24.891 1.00 56.38 179 TYR A CA 1
ATOM 1308 C C . TYR A 1 179 ? 11.811 -15.378 -24.300 1.00 56.38 179 TYR A C 1
ATOM 1310 O O . TYR A 1 179 ? 12.459 -14.461 -23.804 1.00 56.38 179 TYR A O 1
ATOM 1318 N N . GLU A 1 180 ? 12.245 -16.647 -24.314 1.00 57.59 180 GLU A N 1
ATOM 1319 C CA . GLU A 1 180 ? 13.490 -17.105 -23.671 1.00 57.59 180 GLU A CA 1
ATOM 1320 C C . GLU A 1 180 ? 13.672 -16.501 -22.265 1.00 57.59 180 GLU A C 1
ATOM 1322 O O . GLU A 1 180 ? 14.758 -16.060 -21.884 1.00 57.59 180 GLU A O 1
ATOM 1327 N N . LEU A 1 181 ? 12.584 -16.438 -21.483 1.00 57.03 181 LEU A N 1
ATOM 1328 C CA . LEU A 1 181 ? 12.616 -15.893 -20.125 1.00 57.03 181 LEU A CA 1
ATOM 1329 C C . LEU A 1 181 ? 13.496 -16.819 -19.271 1.00 57.03 181 LEU A C 1
ATOM 1331 O O . LEU A 1 181 ? 13.050 -17.870 -18.812 1.00 57.03 181 LEU A O 1
ATOM 1335 N N . GLN A 1 182 ? 14.773 -16.461 -19.120 1.00 50.38 182 GLN A N 1
ATOM 1336 C CA . GLN A 1 182 ? 15.806 -17.289 -18.497 1.00 50.38 182 GLN A CA 1
ATOM 1337 C C . GLN A 1 182 ? 15.466 -17.673 -17.045 1.00 50.38 182 GLN A C 1
ATOM 1339 O O . GLN A 1 182 ? 15.721 -16.917 -16.119 1.00 50.38 182 GLN A O 1
ATOM 1344 N N . GLY A 1 183 ? 15.017 -18.909 -16.819 1.00 49.97 183 GLY A N 1
ATOM 1345 C CA . GLY A 1 183 ? 15.286 -19.648 -15.577 1.00 49.97 183 GLY A CA 1
ATOM 1346 C C . GLY A 1 183 ? 14.368 -19.394 -14.368 1.00 49.97 183 GLY A C 1
ATOM 1347 O O . GLY A 1 183 ? 13.770 -18.335 -14.185 1.00 49.97 183 GLY A O 1
ATOM 1348 N N . GLY A 1 184 ? 14.293 -20.405 -13.491 1.00 55.00 184 GLY A N 1
ATOM 1349 C CA . GLY A 1 184 ? 13.394 -20.483 -12.325 1.00 55.00 184 GLY A CA 1
ATOM 1350 C C . GLY A 1 184 ? 13.512 -19.364 -11.277 1.00 55.00 184 GLY A C 1
ATOM 1351 O O . GLY A 1 184 ? 12.646 -19.258 -10.411 1.00 55.00 184 GLY A O 1
ATOM 1352 N N . MET A 1 185 ? 14.517 -18.488 -11.380 1.00 54.97 185 MET A N 1
ATOM 1353 C CA . MET A 1 185 ? 14.663 -17.281 -10.557 1.00 54.97 185 MET A CA 1
ATOM 1354 C C . MET A 1 185 ? 13.474 -16.316 -10.736 1.00 54.97 185 MET A C 1
ATOM 1356 O O . MET A 1 185 ? 12.944 -15.800 -9.753 1.00 54.97 185 MET A O 1
ATOM 1360 N N . TYR A 1 186 ? 12.964 -16.153 -11.964 1.00 65.19 186 TYR A N 1
ATOM 1361 C CA . TYR A 1 186 ? 11.790 -15.306 -12.224 1.00 65.19 186 TYR A CA 1
ATOM 1362 C C . TYR A 1 186 ? 10.488 -15.908 -11.678 1.00 65.19 186 TYR A C 1
ATOM 1364 O O . TYR A 1 186 ? 9.588 -15.171 -11.277 1.00 65.19 186 TYR A O 1
ATOM 1372 N N . THR A 1 187 ? 10.384 -17.240 -11.606 1.00 68.94 187 THR A N 1
ATOM 1373 C CA . THR A 1 187 ? 9.221 -17.922 -11.016 1.00 68.94 187 THR A CA 1
ATOM 1374 C C . THR A 1 187 ? 9.175 -17.748 -9.499 1.00 68.94 187 THR A C 1
ATOM 1376 O O . THR A 1 187 ? 8.111 -17.469 -8.950 1.00 68.94 187 THR A O 1
ATOM 1379 N N . ILE A 1 188 ? 10.321 -17.869 -8.819 1.00 71.50 188 ILE A N 1
ATOM 1380 C CA . ILE A 1 188 ? 10.423 -17.654 -7.366 1.00 71.50 188 ILE A CA 1
ATOM 1381 C C . ILE A 1 188 ? 10.065 -16.207 -7.019 1.00 71.50 188 ILE A C 1
ATOM 1383 O O . ILE A 1 188 ? 9.270 -15.977 -6.108 1.00 71.50 188 ILE A O 1
ATOM 1387 N N . LEU A 1 189 ? 10.580 -15.240 -7.782 1.00 73.69 189 LEU A N 1
ATOM 1388 C CA . LEU A 1 189 ? 10.265 -13.827 -7.589 1.00 73.69 189 LEU A CA 1
ATOM 1389 C C . LEU A 1 189 ? 8.774 -13.547 -7.821 1.00 73.69 189 LEU A C 1
ATOM 1391 O O . LEU A 1 189 ? 8.147 -12.868 -7.010 1.00 73.69 189 LEU A O 1
ATOM 1395 N N . LEU A 1 190 ? 8.173 -14.121 -8.869 1.00 74.19 190 LEU A N 1
ATOM 1396 C CA . LEU A 1 190 ? 6.735 -14.001 -9.131 1.00 74.19 190 LEU A CA 1
ATOM 1397 C C . LEU A 1 190 ? 5.896 -14.540 -7.962 1.00 74.19 190 LEU A C 1
ATOM 1399 O O . LEU A 1 190 ? 4.987 -13.855 -7.490 1.00 74.19 190 LEU A O 1
ATOM 1403 N N . LEU A 1 191 ? 6.209 -15.745 -7.473 1.00 76.25 191 LEU A N 1
ATOM 1404 C CA . LEU A 1 191 ? 5.520 -16.352 -6.330 1.00 76.25 191 LEU A CA 1
ATOM 1405 C C . LEU A 1 191 ? 5.677 -15.511 -5.060 1.00 76.25 191 LEU A C 1
ATOM 1407 O O . LEU A 1 191 ? 4.698 -15.296 -4.347 1.00 76.25 191 LEU A O 1
ATOM 1411 N N . ALA A 1 192 ? 6.876 -14.993 -4.796 1.00 79.81 192 ALA A N 1
ATOM 1412 C CA . ALA A 1 192 ? 7.116 -14.116 -3.660 1.00 79.81 192 ALA A CA 1
ATOM 1413 C C . ALA A 1 192 ? 6.287 -12.828 -3.746 1.00 79.81 192 ALA A C 1
ATOM 1415 O O . ALA A 1 192 ? 5.600 -12.491 -2.784 1.00 79.81 192 ALA A O 1
ATOM 1416 N N . ARG A 1 193 ? 6.249 -12.163 -4.911 1.00 79.50 193 ARG A N 1
ATOM 1417 C CA . ARG A 1 193 ? 5.412 -10.969 -5.116 1.00 79.50 193 ARG A CA 1
ATOM 1418 C C . ARG A 1 193 ? 3.934 -11.268 -4.901 1.00 79.50 193 ARG A C 1
ATOM 1420 O O . ARG A 1 193 ? 3.244 -10.505 -4.235 1.00 79.50 193 ARG A O 1
ATOM 1427 N N . ILE A 1 194 ? 3.440 -12.394 -5.412 1.00 82.12 194 ILE A N 1
ATOM 1428 C CA . ILE A 1 194 ? 2.058 -12.832 -5.179 1.00 82.12 194 ILE A CA 1
ATOM 1429 C C . ILE A 1 194 ? 1.765 -12.949 -3.677 1.00 82.12 194 ILE A C 1
ATOM 1431 O O . ILE A 1 194 ? 0.748 -12.431 -3.210 1.00 82.12 194 ILE A O 1
ATOM 1435 N N . LEU A 1 195 ? 2.651 -13.604 -2.921 1.00 84.44 195 LEU A N 1
ATOM 1436 C CA . LEU A 1 195 ? 2.498 -13.766 -1.475 1.00 84.44 195 LEU A CA 1
ATOM 1437 C C . LEU A 1 195 ? 2.529 -12.418 -0.746 1.00 84.44 195 LEU A C 1
ATOM 1439 O O . LEU A 1 195 ? 1.727 -12.204 0.162 1.00 84.44 195 LEU A O 1
ATOM 1443 N N . GLU A 1 196 ? 3.389 -11.492 -1.169 1.00 87.19 196 GLU A N 1
ATOM 1444 C CA . GLU A 1 196 ? 3.436 -10.128 -0.636 1.00 87.19 196 GLU A CA 1
ATOM 1445 C C . GLU A 1 196 ? 2.110 -9.386 -0.854 1.00 87.19 196 GLU A C 1
ATOM 1447 O O . GLU A 1 196 ? 1.558 -8.826 0.095 1.00 87.19 196 GLU A O 1
ATOM 1452 N N . TYR A 1 197 ? 1.536 -9.437 -2.061 1.00 86.25 197 TYR A N 1
ATOM 1453 C CA . TYR A 1 197 ? 0.228 -8.829 -2.336 1.00 86.25 197 TYR A CA 1
ATOM 1454 C C . TYR A 1 197 ? -0.898 -9.477 -1.531 1.00 86.25 197 TYR A C 1
ATOM 1456 O O . TYR A 1 197 ? -1.746 -8.769 -0.987 1.00 86.25 197 TYR A O 1
ATOM 1464 N N . MET A 1 198 ? -0.914 -10.807 -1.419 1.00 84.00 198 MET A N 1
ATOM 1465 C CA . MET A 1 198 ? -1.896 -11.519 -0.595 1.00 84.00 198 MET A CA 1
ATOM 1466 C C . MET A 1 198 ? -1.816 -11.080 0.867 1.00 84.00 198 MET A C 1
ATOM 1468 O O . MET A 1 198 ? -2.841 -10.763 1.479 1.00 84.00 198 MET A O 1
ATOM 1472 N N . LEU A 1 199 ? -0.598 -11.027 1.412 1.00 89.06 199 LEU A N 1
ATOM 1473 C CA . LEU A 1 199 ? -0.345 -10.594 2.778 1.00 89.06 199 LEU A CA 1
ATOM 1474 C C . LEU A 1 199 ? -0.780 -9.141 2.978 1.00 89.06 199 LEU A C 1
ATOM 1476 O O . LEU A 1 199 ? -1.497 -8.851 3.934 1.00 89.06 199 LEU A O 1
ATOM 1480 N N . LEU A 1 200 ? -0.417 -8.244 2.060 1.00 90.44 200 LEU A N 1
ATOM 1481 C CA . LEU A 1 200 ? -0.784 -6.831 2.113 1.00 90.44 200 LEU A CA 1
ATOM 1482 C C . LEU A 1 200 ? -2.301 -6.646 2.125 1.00 90.44 200 LEU A C 1
ATOM 1484 O O . LEU A 1 200 ? -2.832 -5.945 2.986 1.00 90.44 200 LEU A O 1
ATOM 1488 N N . LEU A 1 201 ? -3.010 -7.296 1.199 1.00 88.44 201 LEU A N 1
ATOM 1489 C CA . LEU A 1 201 ? -4.466 -7.218 1.119 1.00 88.44 201 LEU A CA 1
ATOM 1490 C C . LEU A 1 201 ? -5.112 -7.725 2.410 1.00 88.44 201 LEU A C 1
ATOM 1492 O O . LEU A 1 201 ? -6.001 -7.064 2.943 1.00 88.44 201 LEU A O 1
ATOM 1496 N N . MET A 1 202 ? -4.642 -8.852 2.948 1.00 85.75 202 MET A N 1
ATOM 1497 C CA . MET A 1 202 ? -5.157 -9.412 4.197 1.00 85.75 202 MET A CA 1
ATOM 1498 C C . MET A 1 202 ? -4.932 -8.463 5.381 1.00 85.75 202 MET A C 1
ATOM 1500 O O . MET A 1 202 ? -5.873 -8.152 6.116 1.00 85.75 202 MET A O 1
ATOM 1504 N N . VAL A 1 203 ? -3.703 -7.973 5.542 1.00 89.56 203 VAL A N 1
ATOM 1505 C CA . VAL A 1 203 ? -3.292 -7.072 6.624 1.00 89.56 203 VAL A CA 1
ATOM 1506 C C . VAL A 1 203 ? -4.084 -5.765 6.567 1.00 89.56 203 VAL A C 1
ATOM 1508 O O . VAL A 1 203 ? -4.669 -5.348 7.569 1.00 89.56 203 VAL A O 1
ATOM 1511 N N . VAL A 1 204 ? -4.189 -5.147 5.390 1.00 89.88 204 VAL A N 1
ATOM 1512 C CA . VAL A 1 204 ? -4.907 -3.880 5.220 1.00 89.88 204 VAL A CA 1
ATOM 1513 C C . VAL A 1 204 ? -6.407 -4.069 5.389 1.00 89.88 204 VAL A C 1
ATOM 1515 O O . VAL A 1 204 ? -7.021 -3.295 6.116 1.00 89.88 204 VAL A O 1
ATOM 1518 N N . GLN A 1 205 ? -7.019 -5.106 4.810 1.00 86.56 205 GLN A N 1
ATOM 1519 C CA . GLN A 1 205 ? -8.443 -5.369 5.035 1.00 86.56 205 GLN A CA 1
ATOM 1520 C C . GLN A 1 205 ? -8.741 -5.599 6.516 1.00 86.56 205 GLN A C 1
ATOM 1522 O O . GLN A 1 205 ? -9.775 -5.147 7.018 1.00 86.56 205 GLN A O 1
ATOM 1527 N N . ARG A 1 206 ? -7.862 -6.303 7.235 1.00 83.19 206 ARG A N 1
ATOM 1528 C CA . ARG A 1 206 ? -8.036 -6.569 8.662 1.00 83.19 206 ARG A CA 1
ATOM 1529 C C . ARG A 1 206 ? -7.929 -5.287 9.485 1.00 83.19 206 ARG A C 1
ATOM 1531 O O . ARG A 1 206 ? -8.848 -4.997 10.245 1.00 83.19 206 ARG A O 1
ATOM 1538 N N . MET A 1 207 ? -6.880 -4.498 9.271 1.00 84.25 207 MET A N 1
ATOM 1539 C CA . MET A 1 207 ? -6.597 -3.282 10.041 1.00 84.25 207 MET A CA 1
ATOM 1540 C C . MET A 1 207 ? -7.460 -2.081 9.635 1.00 84.25 207 MET A C 1
ATOM 1542 O O . MET A 1 207 ? -7.738 -1.219 10.464 1.00 84.25 207 MET A O 1
ATOM 1546 N N . ALA A 1 208 ? -7.962 -2.032 8.397 1.00 80.81 208 ALA A N 1
ATOM 1547 C CA . ALA A 1 208 ? -8.881 -0.984 7.955 1.00 80.81 208 ALA A CA 1
ATOM 1548 C C . ALA A 1 208 ? -10.217 -1.013 8.720 1.00 80.81 208 ALA A C 1
ATOM 1550 O O . ALA A 1 208 ? -10.843 0.025 8.911 1.00 80.81 208 ALA A O 1
ATOM 1551 N N . GLY A 1 209 ? -10.625 -2.185 9.219 1.00 71.75 209 GLY A N 1
ATOM 1552 C CA . GLY A 1 209 ? -11.794 -2.316 10.091 1.00 71.75 209 GLY A CA 1
ATOM 1553 C C . GLY A 1 209 ? -11.551 -1.881 11.542 1.00 71.75 209 GLY A C 1
ATOM 1554 O O . GLY A 1 209 ? -12.518 -1.651 12.266 1.00 71.75 209 GLY A O 1
ATOM 1555 N N . ALA A 1 210 ? -10.290 -1.744 11.967 1.00 75.69 210 ALA A N 1
ATOM 1556 C CA . ALA A 1 210 ? -9.948 -1.443 13.351 1.00 75.69 210 ALA A CA 1
ATOM 1557 C C . ALA A 1 210 ? -10.198 0.038 13.686 1.00 75.69 210 ALA A C 1
ATOM 1559 O O . ALA A 1 210 ? -9.861 0.963 12.926 1.00 75.69 210 ALA A O 1
ATOM 1560 N N . ARG A 1 211 ? -10.790 0.278 14.864 1.00 71.38 211 ARG A N 1
ATOM 1561 C CA . ARG A 1 211 ? -11.152 1.625 15.334 1.00 71.38 211 ARG A CA 1
ATOM 1562 C C . ARG A 1 211 ? -9.929 2.533 15.363 1.00 71.38 211 ARG A C 1
ATOM 1564 O O . ARG A 1 211 ? -8.948 2.220 16.026 1.00 71.38 211 ARG A O 1
ATOM 1571 N N . GLY A 1 212 ? -10.017 3.687 14.700 1.00 70.88 212 GLY A N 1
ATOM 1572 C CA . GLY A 1 212 ? -8.970 4.716 14.685 1.00 70.88 212 GLY A CA 1
ATOM 1573 C C . GLY A 1 212 ? -7.689 4.331 13.936 1.00 70.88 212 GLY A C 1
ATOM 1574 O O . GLY A 1 212 ? -6.682 4.998 14.134 1.00 70.88 212 GLY A O 1
ATOM 1575 N N . ILE A 1 213 ? -7.719 3.272 13.119 1.00 83.31 213 ILE A N 1
ATOM 1576 C CA . ILE A 1 213 ? -6.630 2.881 12.205 1.00 83.31 213 ILE A CA 1
ATOM 1577 C C . ILE A 1 213 ? -7.097 3.028 10.756 1.00 83.31 213 ILE A C 1
ATOM 1579 O O . ILE A 1 213 ? -6.398 3.618 9.928 1.00 83.31 213 ILE A O 1
ATOM 1583 N N . GLY A 1 214 ? -8.311 2.554 10.455 1.00 84.06 214 GLY A N 1
ATOM 1584 C CA . GLY A 1 214 ? -8.829 2.520 9.090 1.00 84.06 214 GLY A CA 1
ATOM 1585 C C . GLY A 1 214 ? -8.909 3.873 8.405 1.00 84.06 214 GLY A C 1
ATOM 1586 O O . GLY A 1 214 ? -8.332 4.040 7.340 1.00 84.06 214 GLY A O 1
ATOM 1587 N N . ALA A 1 215 ? -9.561 4.858 9.026 1.00 86.88 215 ALA A N 1
ATOM 1588 C CA . ALA A 1 215 ? -9.739 6.176 8.413 1.00 86.88 215 ALA A CA 1
ATOM 1589 C C . ALA A 1 215 ? -8.401 6.867 8.107 1.00 86.88 215 ALA A C 1
ATOM 1591 O O . ALA A 1 215 ? -8.222 7.409 7.022 1.00 86.88 215 ALA A O 1
ATOM 1592 N N . ILE A 1 216 ? -7.445 6.789 9.037 1.00 91.00 216 ILE A N 1
ATOM 1593 C CA . ILE A 1 216 ? -6.104 7.359 8.860 1.00 91.00 216 ILE A CA 1
ATOM 1594 C C . ILE A 1 216 ? -5.393 6.653 7.701 1.00 91.00 216 ILE A C 1
ATOM 1596 O O . ILE A 1 216 ? -4.841 7.310 6.825 1.00 91.00 216 ILE A O 1
ATOM 1600 N N . THR A 1 217 ? -5.480 5.321 7.661 1.00 91.56 217 THR A N 1
ATOM 1601 C CA . THR A 1 217 ? -4.878 4.497 6.605 1.00 91.56 217 THR A CA 1
ATOM 1602 C C . THR A 1 217 ? -5.430 4.805 5.230 1.00 91.56 217 THR A C 1
ATOM 1604 O O . THR A 1 217 ? -4.669 5.039 4.297 1.00 91.56 217 THR A O 1
ATOM 1607 N N . THR A 1 218 ? -6.749 4.901 5.117 1.00 92.00 218 THR A N 1
ATOM 1608 C CA . THR A 1 218 ? -7.416 5.316 3.886 1.00 92.00 218 THR A CA 1
ATOM 1609 C C . THR A 1 218 ? -6.968 6.711 3.450 1.00 92.00 218 THR A C 1
ATOM 1611 O O . THR A 1 218 ? -6.710 6.913 2.265 1.00 92.00 218 THR A O 1
ATOM 1614 N N . ALA A 1 219 ? -6.831 7.659 4.384 1.00 93.38 219 ALA A N 1
ATOM 1615 C CA . ALA A 1 219 ? -6.438 9.029 4.072 1.00 93.38 219 ALA A CA 1
ATOM 1616 C C . ALA A 1 219 ? -5.025 9.107 3.479 1.00 93.38 219 ALA A C 1
ATOM 1618 O O . ALA A 1 219 ? -4.865 9.614 2.370 1.00 93.38 219 ALA A O 1
ATOM 1619 N N . TYR A 1 220 ? -4.003 8.586 4.171 1.00 93.81 220 TYR A N 1
ATOM 1620 C CA . TYR A 1 220 ? -2.630 8.707 3.668 1.00 93.81 220 TYR A CA 1
ATOM 1621 C C . TYR A 1 220 ? -2.360 7.822 2.445 1.00 93.81 220 TYR A C 1
ATOM 1623 O O . TYR A 1 220 ? -1.522 8.191 1.633 1.00 93.81 220 TYR A O 1
ATOM 1631 N N . LEU A 1 221 ? -3.073 6.702 2.255 1.00 94.25 221 LEU A N 1
ATOM 1632 C CA . LEU A 1 221 ? -2.991 5.921 1.012 1.00 94.25 221 LEU A CA 1
ATOM 1633 C C . LEU A 1 221 ? -3.578 6.692 -0.175 1.00 94.25 221 LEU A C 1
ATOM 1635 O O . LEU A 1 221 ? -2.986 6.710 -1.249 1.00 94.25 221 LEU A O 1
ATOM 1639 N N . SER A 1 222 ? -4.706 7.378 0.032 1.00 93.75 222 SER A N 1
ATOM 1640 C CA . SER A 1 222 ? -5.317 8.229 -0.999 1.00 93.75 222 SER A CA 1
ATOM 1641 C C . SER A 1 222 ? -4.374 9.363 -1.405 1.00 93.75 222 SER A C 1
ATOM 1643 O O . SER A 1 222 ? -4.129 9.579 -2.591 1.00 93.75 222 SER A O 1
ATOM 1645 N N . LEU A 1 223 ? -3.793 10.047 -0.414 1.00 94.69 223 LEU A N 1
ATOM 1646 C CA . LEU A 1 223 ? -2.793 11.093 -0.637 1.00 94.69 223 LEU A CA 1
ATOM 1647 C C . LEU A 1 223 ? -1.522 10.531 -1.285 1.00 94.69 223 LEU A C 1
ATOM 1649 O O . LEU A 1 223 ? -0.959 11.166 -2.170 1.00 94.69 223 LEU A O 1
ATOM 1653 N N . GLY A 1 224 ? -1.106 9.329 -0.888 1.00 91.81 224 GLY A N 1
ATOM 1654 C CA . GLY A 1 224 ? 0.026 8.610 -1.459 1.00 91.81 224 GLY A CA 1
ATOM 1655 C C . GLY A 1 224 ? -0.132 8.345 -2.951 1.00 91.81 224 GLY A C 1
ATOM 1656 O O . GLY A 1 224 ? 0.776 8.647 -3.717 1.00 91.81 224 GLY A O 1
ATOM 1657 N N . LEU A 1 225 ? -1.302 7.861 -3.381 1.00 92.25 225 LEU A N 1
ATOM 1658 C CA . LEU A 1 225 ? -1.604 7.662 -4.803 1.00 92.25 225 LEU A CA 1
ATOM 1659 C C . LEU A 1 225 ? -1.580 8.970 -5.592 1.00 92.25 225 LEU A C 1
ATOM 1661 O O . LEU A 1 225 ? -1.054 9.009 -6.702 1.00 92.25 225 LEU A O 1
ATOM 1665 N N . MET A 1 226 ? -2.133 10.044 -5.025 1.00 93.94 226 MET A N 1
ATOM 1666 C CA . MET A 1 226 ? -2.102 11.363 -5.658 1.00 93.94 226 MET A CA 1
ATOM 1667 C C . MET A 1 226 ? -0.667 11.887 -5.786 1.00 93.94 226 MET A C 1
ATOM 1669 O O . MET A 1 226 ? -0.301 12.400 -6.839 1.00 93.94 226 MET A O 1
ATOM 1673 N N . ALA A 1 227 ? 0.150 11.725 -4.743 1.00 91.94 227 ALA A N 1
ATOM 1674 C CA . ALA A 1 227 ? 1.551 12.129 -4.742 1.00 91.94 227 ALA A CA 1
ATOM 1675 C C . ALA A 1 227 ? 2.381 11.316 -5.745 1.00 91.94 227 ALA A C 1
ATOM 1677 O O . ALA A 1 227 ? 3.120 11.904 -6.528 1.00 91.94 227 ALA A O 1
ATOM 1678 N N . ALA A 1 228 ? 2.211 9.991 -5.780 1.00 88.50 228 ALA A N 1
ATOM 1679 C CA . ALA A 1 228 ? 2.889 9.114 -6.731 1.00 88.50 228 ALA A CA 1
ATOM 1680 C C . ALA A 1 228 ? 2.510 9.439 -8.181 1.00 88.50 228 ALA A C 1
ATOM 1682 O O . ALA A 1 228 ? 3.381 9.520 -9.048 1.00 88.50 228 ALA A O 1
ATOM 1683 N N . ALA A 1 229 ? 1.224 9.685 -8.444 1.00 88.94 229 ALA A N 1
ATOM 1684 C CA . ALA A 1 229 ? 0.756 10.107 -9.758 1.00 88.94 229 ALA A CA 1
ATOM 1685 C C . ALA A 1 229 ? 1.338 11.468 -10.159 1.00 88.94 229 ALA A C 1
ATOM 1687 O O . ALA A 1 229 ? 1.853 11.604 -11.265 1.00 88.94 229 ALA A O 1
ATOM 1688 N N . ALA A 1 230 ? 1.306 12.457 -9.260 1.00 89.69 230 ALA A N 1
ATOM 1689 C CA . ALA A 1 230 ? 1.873 13.777 -9.515 1.00 89.69 230 ALA A CA 1
ATOM 1690 C C . ALA A 1 230 ? 3.382 13.700 -9.779 1.00 89.69 230 ALA A C 1
ATOM 1692 O O . ALA A 1 230 ? 3.848 14.267 -10.761 1.00 89.69 230 ALA A O 1
ATOM 1693 N N . HIS A 1 231 ? 4.129 12.959 -8.957 1.00 87.69 231 HIS A N 1
ATOM 1694 C CA . HIS A 1 231 ? 5.561 12.749 -9.144 1.00 87.69 231 HIS A CA 1
ATOM 1695 C C . HIS A 1 231 ? 5.851 12.170 -10.532 1.00 87.69 231 HIS A C 1
ATOM 1697 O O . HIS A 1 231 ? 6.568 12.782 -11.312 1.00 87.69 231 HIS A O 1
ATOM 1703 N N . ASN A 1 232 ? 5.197 11.068 -10.900 1.00 85.25 232 ASN A N 1
ATOM 1704 C CA . ASN A 1 232 ? 5.435 10.409 -12.184 1.00 85.25 232 ASN A CA 1
ATOM 1705 C C . ASN A 1 232 ? 4.975 11.230 -13.400 1.00 85.25 232 ASN A C 1
ATOM 1707 O O . ASN A 1 232 ? 5.620 11.191 -14.444 1.00 85.25 232 ASN A O 1
ATOM 1711 N N . MET A 1 233 ? 3.902 12.017 -13.275 1.00 84.81 233 MET A N 1
ATOM 1712 C CA . MET A 1 233 ? 3.465 12.933 -14.335 1.00 84.81 233 MET A CA 1
ATOM 1713 C C . MET A 1 233 ? 4.405 14.134 -14.511 1.00 84.81 233 MET A C 1
ATOM 1715 O O . MET A 1 233 ? 4.495 14.663 -15.614 1.00 84.81 233 MET A O 1
ATOM 1719 N N . LEU A 1 234 ? 5.089 14.567 -13.447 1.00 83.69 234 LEU A N 1
ATOM 1720 C CA . LEU A 1 234 ? 6.049 15.678 -13.475 1.00 83.69 234 LEU A CA 1
ATOM 1721 C C . LEU A 1 234 ? 7.474 15.231 -13.833 1.00 83.69 234 LEU A C 1
ATOM 1723 O O . LEU A 1 234 ? 8.259 16.039 -14.317 1.00 83.69 234 LEU A O 1
ATOM 1727 N N . SER A 1 235 ? 7.817 13.969 -13.573 1.00 76.00 235 SER A N 1
ATOM 1728 C CA . SER A 1 235 ? 9.146 13.395 -13.818 1.00 76.00 235 SER A CA 1
ATOM 1729 C C . SER A 1 235 ? 9.310 12.757 -15.202 1.00 76.00 235 SER A C 1
ATOM 1731 O O . SER A 1 235 ? 10.423 12.372 -15.554 1.00 76.00 235 SER A O 1
ATOM 1733 N N . GLY A 1 236 ? 8.237 12.628 -15.988 1.00 59.03 236 GLY A N 1
ATOM 1734 C CA . GLY A 1 236 ? 8.307 12.114 -17.358 1.00 59.03 236 GLY A CA 1
ATOM 1735 C C . GLY A 1 236 ? 8.937 13.117 -18.341 1.00 59.03 236 GLY A C 1
ATOM 1736 O O . GLY A 1 236 ? 8.779 14.326 -18.156 1.00 59.03 236 GLY A O 1
ATOM 1737 N N . PRO A 1 237 ? 9.630 12.653 -19.400 1.00 48.81 237 PRO A N 1
ATOM 1738 C CA . PRO A 1 237 ? 10.041 13.530 -20.491 1.00 48.81 237 PRO A CA 1
ATOM 1739 C C . PRO A 1 237 ? 8.787 14.015 -21.238 1.00 48.81 237 PRO A C 1
ATOM 1741 O O . PRO A 1 237 ? 7.915 13.202 -21.552 1.00 48.81 237 PRO A O 1
ATOM 1744 N N . MET A 1 238 ? 8.681 15.322 -21.499 1.00 42.66 238 MET A N 1
ATOM 1745 C CA . MET A 1 238 ? 7.804 15.807 -22.575 1.00 42.66 238 MET A CA 1
ATOM 1746 C C . MET A 1 238 ? 8.322 15.330 -23.929 1.00 42.66 238 MET A C 1
ATOM 1748 O O . MET A 1 238 ? 9.564 15.302 -24.094 1.00 42.66 238 MET A O 1
#

Secondary structure (DSSP, 8-state):
---------SS---------HHHHHHHHHHHHHHHHHHHHHHHPPPPTTS-HHHHHHHHHHHHHHHHHHHHHHHHHHHSHHHHHHHHHHHHHHHHH----BHHHH-HHHHTTS-HHHHHT--BHHHHHHHHHHHHHHHHHHTTS-SS----TTHHHHHHHHHHHHHHHHHHHHHHTTTTT--STHHHHHHHHHHHHHHHHHHHHHHHHTSTTTHHHHHHHHHHHHHHHHHHHHHHS--

Sequence (238 aa):
MVDKTAGTNTDSNLESVVRTPTTTLLAILFHLGMLAIVFSGAYTVQPPTYGTRYFALTAALGVAVLVLLLVYRTSFAASTTGRALTALMAGICYSQAYDPQLTALLPAWGERLPMVVTDLAPSLGTAGLLIAAIGCALYLAADGDRKPVQLPFGWSTLVAALLVAVLGVVMYLALAPLYELQGGMYTILLLARILEYMLLLMVVQRMAGARGIGAITTAYLSLGLMAAAAHNMLSGPM

Foldseek 3Di:
DDDDDDDDDPPDPPPPVPQDPQLVVLLVLLVQLLVLLLVLLLPAADDPVDDLVNLVVLLVLLVVLLVVCVVCPLNLLQDLNLLQSLLVLSLVSNVSSPDDFPCVVCVVCLVVDPPVVVLLRHHSNNVSLVSNLVSQVVSVVVCVDVDPSPNPCLPVLVVVLVVVLVVVVVVCVVCCVVPVPDDCSVVVNSVVVSVSSNSSSNSSSSQSNRPPNNSVSSNSSSVSSNSSSVSNVVPDDD

pLDDT: mean 75.43, std 15.78, range [33.06, 94.69]